Protein AF-A0A3B0TB34-F1 (afdb_monomer)

Solvent-accessible surface area (backbone atoms only — not comparable to full-atom values): 11054 Å² total; per-residue (Å²): 132,85,54,72,67,59,56,51,52,53,39,52,53,51,30,53,52,26,50,52,52,19,50,51,21,52,52,48,42,71,67,66,60,58,76,66,55,28,52,53,22,50,51,50,23,49,55,22,50,54,54,27,53,57,29,50,51,58,49,51,56,47,41,45,75,70,62,77,45,58,69,78,55,45,56,56,47,61,67,50,42,59,58,51,52,52,52,52,52,50,54,51,51,55,50,50,54,54,46,52,56,64,64,50,57,62,59,63,46,48,55,51,47,50,49,57,46,63,74,66,54,70,91,78,69,53,69,88,75,44,91,63,50,75,70,44,49,52,51,51,53,50,40,51,76,68,44,85,46,45,61,56,46,12,62,76,67,76,49,55,39,69,56,41,51,50,42,53,52,50,50,30,60,70,68,74,47,93,46,73,69,58,53,43,51,49,55,43,53,48,60,51,50,58,66,62,72,74,113

Sequence (199 aa):
MISPVLLFGLIFINAVLLALLGLSALTAVRRGETPILRDLALVVSVVCAVLFVGSLDRLGIQAARAGWVPDAVREFVFGYWDYVQAAVSMIVGIWAIRFVRKVEYPLIRAERMVEILAGHIPLSVSVSELELTARELEVLNVMVTGLITDREIAAALYIAPATVGTHVHNILKKAGLHNRNELLLIGGLESIQEKQGSQ

pLDDT: mean 74.01, std 11.44, range [41.78, 94.69]

InterPro domains:
  IPR000792 Transcription regulator LuxR, C-terminal [PF00196] (132-184)
  IPR000792 Transcription regulator LuxR, C-terminal [PR00038] (132-146)
  IPR000792 Transcription regulator LuxR, C-terminal [PR00038] (163-175)
  IPR000792 Transcription regulator LuxR, C-terminal [PS50043] (125-191)
  IPR000792 Transcription regulator LuxR, C-terminal [SM00421] (129-187)
  IPR000792 Transcription regulator LuxR, C-terminal [cd06170] (132-186)
  IPR016032 Signal transduction response regulator, C-terminal effector [SSF46894] (127-185)
  IPR036388 Winged helix-like DNA-binding domain superfamily [G3DSA:1.10.10.10] (132-187)

Foldseek 3Di:
DDDLVVVLVVLVVLLVVLVVLLVVLVVQLVVPDDPVSNLVSVVSNLVSVLVNLVSVVVNVVSCVVVVVDPPVVVCVCVVCVVVVNVVVVVVSVVVVVVSVVVVVVPPVVVVVVCVVLVVPQPPPQAVVPQPQDPVLVLLLVVVLVPDPALVSSCVVVVHDSVVSVVSLVVSCVSRVHDDPVSSSVNSNVVVVVVVVVVD

Secondary structure (DSSP, 8-state):
---HHHHHHHHHHHHHHHHHHHHHHHHHHHHT--HHHHHHHHHHHHHHHHHHHHHHHHHHHHHHHTT-S-HHHHHHHHHHHHHHHHHHHHHHHHHHHHHHHHHHHHHHHHHHHHHHHHHH--TT--GGGS---HHHHHHHHHHHTT--SHHHHHHHHTS-HHHHHHHHHHHHHHHT-S-HHHHHHHHHHHHHHHHHHT-

Mean predicted aligned error: 15.91 Å

Organism: NCBI:txid652676

Structure (mmCIF, N/CA/C/O backbone):
data_AF-A0A3B0TB34-F1
#
_entry.id   AF-A0A3B0TB34-F1
#
loop_
_atom_site.group_PDB
_atom_site.id
_atom_site.type_symbol
_atom_site.label_atom_id
_atom_site.label_alt_id
_atom_site.label_comp_id
_atom_site.label_asym_id
_atom_site.label_entity_id
_atom_site.label_seq_id
_atom_site.pdbx_PDB_ins_code
_atom_site.Cartn_x
_atom_site.Cartn_y
_atom_site.Cartn_z
_atom_site.occupancy
_atom_site.B_iso_or_equiv
_atom_site.auth_seq_id
_atom_site.auth_comp_id
_atom_site.auth_asym_id
_atom_site.auth_atom_id
_atom_site.pdbx_PDB_model_num
ATOM 1 N N . MET A 1 1 ? 30.440 -19.086 -29.149 1.00 59.09 1 MET A N 1
ATOM 2 C CA . MET A 1 1 ? 29.816 -17.783 -29.470 1.00 59.09 1 MET A CA 1
ATOM 3 C C . MET A 1 1 ? 28.327 -18.016 -29.662 1.00 59.09 1 MET A C 1
ATOM 5 O O . MET A 1 1 ? 27.981 -18.878 -30.457 1.00 59.09 1 MET A O 1
ATOM 9 N N . ILE A 1 2 ? 27.459 -17.347 -28.901 1.00 68.94 2 ILE A N 1
ATOM 10 C CA . ILE A 1 2 ? 25.999 -17.468 -29.071 1.00 68.94 2 ILE A CA 1
ATOM 11 C C . ILE A 1 2 ? 25.623 -16.779 -30.389 1.00 68.94 2 ILE A C 1
ATOM 13 O O . ILE A 1 2 ? 26.135 -15.694 -30.667 1.00 68.94 2 ILE A O 1
ATOM 17 N N . SER A 1 3 ? 24.782 -17.404 -31.218 1.00 79.31 3 SER A N 1
ATOM 18 C CA . SER A 1 3 ? 24.372 -16.795 -32.486 1.00 79.31 3 SER A CA 1
ATOM 19 C C . SER A 1 3 ? 23.514 -15.544 -32.227 1.00 79.31 3 SER A C 1
ATOM 21 O O . SER A 1 3 ? 22.701 -15.538 -31.298 1.00 79.31 3 SER A O 1
ATOM 23 N N . PRO A 1 4 ? 23.654 -14.475 -33.031 1.00 71.94 4 PRO A N 1
ATOM 24 C CA . PRO A 1 4 ? 22.895 -13.234 -32.842 1.00 71.94 4 PRO A CA 1
ATOM 25 C C . PRO A 1 4 ? 21.373 -13.451 -32.896 1.00 71.94 4 PRO A C 1
ATOM 27 O O . PRO A 1 4 ? 20.629 -12.768 -32.201 1.00 71.94 4 PRO A O 1
ATOM 30 N N . VAL A 1 5 ? 20.913 -14.465 -33.636 1.00 72.38 5 VAL A N 1
ATOM 31 C CA . VAL A 1 5 ? 19.497 -14.864 -33.714 1.00 72.38 5 VAL A CA 1
ATOM 32 C C . VAL A 1 5 ? 18.984 -15.437 -32.385 1.00 72.38 5 VAL A C 1
ATOM 34 O O . VAL A 1 5 ? 17.884 -15.101 -31.952 1.00 72.38 5 VAL A O 1
ATOM 37 N N . LEU A 1 6 ? 19.783 -16.264 -31.700 1.00 71.56 6 LEU A N 1
ATOM 38 C CA . LEU A 1 6 ? 19.420 -16.812 -30.387 1.00 71.56 6 LEU A CA 1
ATOM 39 C C . LEU A 1 6 ? 19.394 -15.726 -29.307 1.00 71.56 6 LEU A C 1
ATOM 41 O O . LEU A 1 6 ? 18.511 -15.725 -28.452 1.00 71.56 6 LEU A O 1
ATOM 45 N N . LEU A 1 7 ? 20.339 -14.785 -29.367 1.00 71.00 7 LEU A N 1
ATOM 46 C CA . LEU A 1 7 ? 20.413 -13.652 -28.444 1.00 71.00 7 LEU A CA 1
ATOM 47 C C . LEU A 1 7 ? 19.174 -12.745 -28.568 1.00 71.00 7 LEU A C 1
ATOM 49 O O . LEU A 1 7 ? 18.605 -12.336 -27.555 1.00 71.00 7 LEU A O 1
ATOM 53 N N . PHE A 1 8 ? 18.728 -12.497 -29.802 1.00 73.31 8 PHE A N 1
ATOM 54 C CA . PHE A 1 8 ? 17.524 -11.725 -30.103 1.00 73.31 8 PHE A CA 1
ATOM 55 C C . PHE A 1 8 ? 16.262 -12.404 -29.559 1.00 73.31 8 PHE A C 1
ATOM 57 O O . PHE A 1 8 ? 15.471 -11.781 -28.848 1.00 73.31 8 PHE A O 1
ATOM 64 N N . GLY A 1 9 ? 16.107 -13.705 -29.833 1.00 71.81 9 GLY A N 1
ATOM 65 C CA . GLY A 1 9 ? 14.972 -14.489 -29.345 1.00 71.81 9 GLY A CA 1
ATOM 66 C C . GLY A 1 9 ? 14.868 -14.487 -27.819 1.00 71.81 9 GLY A C 1
ATOM 67 O O . GLY A 1 9 ? 13.783 -14.303 -27.273 1.00 71.81 9 GLY A O 1
ATOM 68 N N . LEU A 1 10 ? 15.997 -14.609 -27.118 1.00 72.50 10 LEU A N 1
ATOM 69 C CA . LEU A 1 10 ? 16.026 -14.651 -25.655 1.00 72.50 10 LEU A CA 1
ATOM 70 C C . LEU A 1 10 ? 15.618 -13.312 -25.015 1.00 72.50 10 LEU A C 1
ATOM 72 O O . LEU A 1 10 ? 14.891 -13.298 -24.023 1.00 72.50 10 LEU A O 1
ATOM 76 N N . ILE A 1 11 ? 16.033 -12.185 -25.599 1.00 72.38 11 ILE A N 1
ATOM 77 C CA . ILE A 1 11 ? 15.660 -10.843 -25.118 1.00 72.38 11 ILE A CA 1
ATOM 78 C C . ILE A 1 11 ? 14.183 -10.559 -25.376 1.00 72.38 11 ILE A C 1
ATOM 80 O O . ILE A 1 11 ? 13.505 -10.021 -24.501 1.00 72.38 11 ILE A O 1
ATOM 84 N N . PHE A 1 12 ? 13.672 -10.956 -26.542 1.00 73.50 12 PHE A N 1
ATOM 85 C CA . PHE A 1 12 ? 12.255 -10.823 -26.862 1.00 73.50 12 PHE A CA 1
ATOM 86 C C . PHE A 1 12 ? 11.383 -11.625 -25.886 1.00 73.50 12 PHE A C 1
ATOM 88 O O . PHE A 1 12 ? 10.441 -11.084 -25.308 1.00 73.50 12 PHE A O 1
ATOM 95 N N . ILE A 1 13 ? 11.742 -12.887 -25.629 1.00 73.88 13 ILE A N 1
ATOM 96 C CA . ILE A 1 13 ? 11.043 -13.748 -24.663 1.00 73.88 13 ILE A CA 1
ATOM 97 C C . ILE A 1 13 ? 11.073 -13.133 -23.257 1.00 73.88 13 ILE A C 1
ATOM 99 O O . ILE A 1 13 ? 10.043 -13.095 -22.584 1.00 73.88 13 ILE A O 1
ATOM 103 N N . ASN A 1 14 ? 12.222 -12.604 -22.826 1.00 69.50 14 ASN A N 1
ATOM 104 C CA . ASN A 1 14 ? 12.358 -11.960 -21.521 1.00 69.50 14 ASN A CA 1
ATOM 105 C C . ASN A 1 14 ? 11.471 -10.706 -21.394 1.00 69.50 14 ASN A C 1
ATOM 107 O O . ASN A 1 14 ? 10.810 -10.516 -20.375 1.00 69.50 14 ASN A O 1
ATOM 111 N N . ALA A 1 15 ? 11.394 -9.881 -22.443 1.00 70.81 15 ALA A N 1
ATOM 112 C CA . ALA A 1 15 ? 10.512 -8.716 -22.475 1.00 70.81 15 ALA A CA 1
ATOM 113 C C . ALA A 1 15 ? 9.030 -9.126 -22.362 1.00 70.81 15 ALA A C 1
ATOM 115 O O . ALA A 1 15 ? 8.290 -8.573 -21.549 1.00 70.81 15 ALA A O 1
ATOM 116 N N . VAL A 1 16 ? 8.599 -10.143 -23.112 1.00 75.88 16 VAL A N 1
ATOM 117 C CA . VAL A 1 16 ? 7.219 -10.653 -23.039 1.00 75.88 16 VAL A CA 1
ATOM 118 C C . VAL A 1 16 ? 6.894 -11.194 -21.641 1.00 75.88 16 VAL A C 1
ATOM 120 O O . VAL A 1 16 ? 5.847 -10.862 -21.087 1.00 75.88 16 VAL A O 1
ATOM 123 N N . LEU A 1 17 ? 7.799 -11.968 -21.033 1.00 71.19 17 LEU A N 1
ATOM 124 C CA . LEU A 1 17 ? 7.633 -12.499 -19.674 1.00 71.19 17 LEU A CA 1
ATOM 125 C C . LEU A 1 17 ? 7.465 -11.391 -18.628 1.00 71.19 17 LEU A C 1
ATOM 127 O O . LEU A 1 17 ? 6.556 -11.460 -17.801 1.00 71.19 17 LEU A O 1
ATOM 131 N N . LEU A 1 18 ? 8.298 -10.351 -18.684 1.00 72.38 1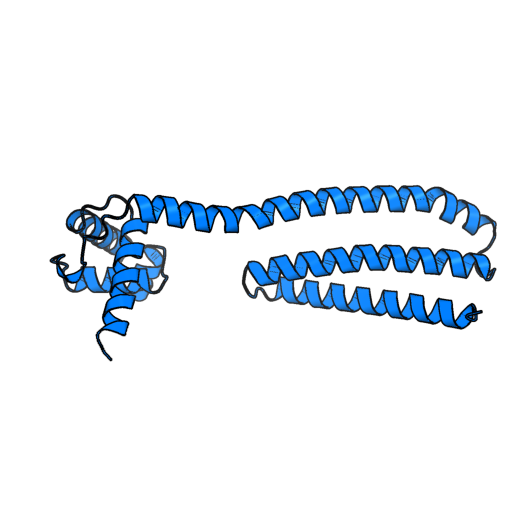8 LEU A N 1
ATOM 132 C CA . LEU A 1 18 ? 8.231 -9.220 -17.755 1.00 72.38 18 LEU A CA 1
ATOM 133 C C . LEU A 1 18 ? 6.947 -8.402 -17.930 1.00 72.38 18 LEU A C 1
ATOM 135 O O . LEU A 1 18 ? 6.349 -7.983 -16.938 1.00 72.38 18 LEU A O 1
ATOM 139 N N . ALA A 1 19 ? 6.478 -8.220 -19.167 1.00 72.44 19 ALA A N 1
ATOM 140 C CA . ALA A 1 19 ? 5.202 -7.561 -19.433 1.00 72.44 19 ALA A CA 1
ATOM 141 C C . ALA A 1 19 ? 4.025 -8.352 -18.839 1.00 72.44 19 ALA A C 1
ATOM 143 O O . ALA A 1 19 ? 3.177 -7.775 -18.156 1.00 72.44 19 ALA A O 1
ATOM 144 N N . LEU A 1 20 ? 4.000 -9.675 -19.039 1.00 74.12 20 LEU A N 1
ATOM 145 C CA . LEU A 1 20 ? 2.960 -10.553 -18.495 1.00 74.12 20 LEU A CA 1
ATOM 146 C C . LEU A 1 20 ? 2.970 -10.577 -16.962 1.00 74.12 20 LEU A C 1
ATOM 148 O O . LEU A 1 20 ? 1.911 -10.463 -16.343 1.00 74.12 20 LEU A O 1
ATOM 152 N N . LEU A 1 21 ? 4.152 -10.660 -16.346 1.00 69.62 21 LEU A N 1
ATOM 153 C CA . LEU A 1 21 ? 4.303 -10.589 -14.892 1.00 69.62 21 LEU A CA 1
ATOM 154 C C . LEU A 1 21 ? 3.817 -9.242 -14.346 1.00 69.62 21 LEU A C 1
ATOM 156 O O . LEU A 1 21 ? 3.019 -9.219 -13.410 1.00 69.62 21 LEU A O 1
ATOM 160 N N . GLY A 1 22 ? 4.195 -8.129 -14.977 1.00 69.81 22 GLY A N 1
ATOM 161 C CA . GLY A 1 22 ? 3.712 -6.797 -14.608 1.00 69.81 22 GLY A CA 1
ATOM 162 C C . GLY A 1 22 ? 2.189 -6.666 -14.713 1.00 69.81 22 GLY A C 1
ATOM 163 O O . GLY A 1 22 ? 1.542 -6.191 -13.782 1.00 69.81 22 GLY A O 1
ATOM 164 N N . LEU A 1 23 ? 1.592 -7.158 -15.802 1.00 74.19 23 LEU A N 1
ATOM 165 C CA . LEU A 1 23 ? 0.138 -7.196 -15.992 1.00 74.19 23 LEU A CA 1
ATOM 166 C C . LEU A 1 23 ? -0.562 -8.053 -14.931 1.00 74.19 23 LEU A C 1
ATOM 168 O O . LEU A 1 23 ? -1.547 -7.602 -14.346 1.00 74.19 23 LEU A O 1
ATOM 172 N N . SER A 1 24 ? -0.043 -9.246 -14.628 1.00 70.62 24 SER A N 1
ATOM 173 C CA . SER A 1 24 ? -0.605 -10.095 -13.571 1.00 70.62 24 SER A CA 1
ATOM 174 C C . SER A 1 24 ? -0.550 -9.412 -12.201 1.00 70.62 24 SER A C 1
ATOM 176 O O . SER A 1 24 ? -1.547 -9.402 -11.477 1.00 70.62 24 SER A O 1
ATOM 178 N N . ALA A 1 25 ? 0.555 -8.732 -11.890 1.00 67.88 25 ALA A N 1
ATOM 179 C CA . ALA A 1 25 ? 0.715 -7.994 -10.649 1.00 67.88 25 ALA A CA 1
ATOM 180 C C . ALA A 1 25 ? -0.266 -6.809 -10.577 1.00 67.88 25 ALA A C 1
ATOM 182 O O . ALA A 1 25 ? -0.946 -6.629 -9.570 1.00 67.88 25 ALA A O 1
ATOM 183 N N . LEU A 1 26 ? -0.462 -6.066 -11.672 1.00 68.69 26 LEU A N 1
ATOM 184 C CA . LEU A 1 26 ? -1.475 -5.005 -11.756 1.00 68.69 26 LEU A CA 1
ATOM 185 C C . LEU A 1 26 ? -2.905 -5.532 -11.587 1.00 68.69 26 LEU A C 1
ATOM 187 O O . LEU A 1 26 ? -3.737 -4.878 -10.955 1.00 68.69 26 LEU A O 1
ATOM 191 N N . THR A 1 27 ? -3.212 -6.713 -12.128 1.00 73.69 27 THR A N 1
ATOM 192 C CA . THR A 1 27 ? -4.521 -7.336 -11.896 1.00 73.69 27 THR A CA 1
ATOM 193 C C . THR A 1 27 ? -4.703 -7.759 -10.439 1.00 73.69 27 THR A C 1
ATOM 195 O O . THR A 1 27 ? -5.798 -7.583 -9.910 1.00 73.69 27 THR A O 1
ATOM 198 N N . ALA A 1 28 ? -3.646 -8.217 -9.761 1.00 66.38 28 ALA A N 1
ATOM 199 C CA . ALA A 1 28 ? -3.675 -8.519 -8.329 1.00 66.38 28 ALA A CA 1
ATOM 200 C C . ALA A 1 28 ? -3.901 -7.252 -7.482 1.00 66.38 28 ALA A C 1
ATOM 202 O O . ALA A 1 28 ? -4.739 -7.256 -6.583 1.00 66.38 28 ALA A O 1
ATOM 203 N N . VAL A 1 29 ? -3.269 -6.127 -7.845 1.00 64.44 29 VAL A N 1
ATOM 204 C CA . VAL A 1 29 ? -3.518 -4.810 -7.221 1.00 64.44 29 VAL A CA 1
ATOM 205 C C . VAL A 1 29 ? -4.991 -4.404 -7.332 1.00 64.44 29 VAL A C 1
ATOM 207 O O . VAL A 1 29 ? -5.563 -3.892 -6.370 1.00 64.44 29 VAL A O 1
ATOM 210 N N . ARG A 1 30 ? -5.621 -4.641 -8.493 1.00 70.56 30 ARG A N 1
ATOM 211 C CA . ARG A 1 30 ? -7.041 -4.321 -8.730 1.00 70.56 30 ARG A CA 1
ATOM 212 C C . ARG A 1 30 ? -8.012 -5.240 -7.989 1.00 70.56 30 ARG A C 1
ATOM 214 O O . ARG A 1 30 ? -9.131 -4.813 -7.727 1.00 70.56 30 ARG A O 1
ATOM 221 N N . ARG A 1 31 ? -7.613 -6.474 -7.665 1.00 69.81 31 ARG A N 1
ATOM 222 C CA . ARG A 1 31 ? -8.470 -7.453 -6.971 1.00 69.81 31 ARG A CA 1
ATOM 223 C C . ARG A 1 31 ? -8.625 -7.190 -5.471 1.00 69.81 31 ARG A C 1
ATOM 225 O O . ARG A 1 31 ? -9.545 -7.732 -4.876 1.00 69.81 31 ARG A O 1
ATOM 232 N N . GLY A 1 32 ? -7.814 -6.314 -4.876 1.00 54.41 32 GLY A N 1
ATOM 233 C CA . GLY A 1 32 ? -8.063 -5.814 -3.519 1.00 54.41 32 GLY A CA 1
ATOM 234 C C . GLY A 1 32 ? -7.821 -6.826 -2.394 1.00 54.41 32 GLY A C 1
ATOM 235 O O . GLY A 1 32 ? -8.407 -6.693 -1.324 1.00 54.41 32 GLY A O 1
ATOM 236 N N . GLU A 1 33 ? -6.955 -7.818 -2.594 1.00 56.19 33 GLU A N 1
ATOM 237 C CA . GLU A 1 33 ? -6.590 -8.760 -1.533 1.00 56.19 33 GLU A CA 1
ATOM 238 C C . GLU A 1 33 ? -5.564 -8.122 -0.599 1.00 56.19 33 GLU A C 1
ATOM 240 O O . GLU A 1 33 ? -4.400 -8.064 -0.950 1.00 56.19 33 GLU A O 1
ATOM 245 N N . THR A 1 34 ? -5.994 -7.650 0.577 1.00 62.62 34 THR A N 1
ATOM 246 C CA . THR A 1 34 ? -5.195 -7.072 1.686 1.00 62.62 34 THR A CA 1
ATOM 247 C C . THR A 1 34 ? -4.180 -5.955 1.320 1.00 62.62 34 THR A C 1
ATOM 249 O O . THR A 1 34 ? -3.570 -5.929 0.253 1.00 62.62 34 THR A O 1
ATOM 252 N N . PRO A 1 35 ? -3.934 -4.973 2.205 1.00 65.25 35 PRO A N 1
ATOM 253 C CA . PRO A 1 35 ? -3.005 -3.877 1.897 1.00 65.25 35 PRO A CA 1
ATOM 254 C C . PRO A 1 35 ? -1.572 -4.357 1.590 1.00 65.25 35 PRO A C 1
ATOM 256 O O . PRO A 1 35 ? -0.918 -3.784 0.724 1.00 65.25 35 PRO A O 1
ATOM 259 N N . ILE A 1 36 ? -1.122 -5.446 2.224 1.00 64.56 36 ILE A N 1
ATOM 260 C CA . ILE A 1 36 ? 0.233 -6.006 2.076 1.00 64.56 36 ILE A CA 1
ATOM 261 C C . ILE A 1 36 ? 0.449 -6.615 0.683 1.00 64.56 36 ILE A C 1
ATOM 263 O O . ILE A 1 36 ? 1.434 -6.311 0.014 1.00 64.56 36 ILE A O 1
ATOM 267 N N . LEU A 1 37 ? -0.480 -7.457 0.224 1.00 64.44 37 LEU A N 1
ATOM 268 C CA . LEU A 1 37 ? -0.413 -8.104 -1.093 1.00 64.44 37 LEU A CA 1
ATOM 269 C C . LEU A 1 37 ? -0.492 -7.077 -2.228 1.00 64.44 37 LEU A C 1
ATOM 271 O O . LEU A 1 37 ? 0.217 -7.201 -3.226 1.00 64.44 37 LEU A O 1
ATOM 275 N N . ARG A 1 38 ? -1.2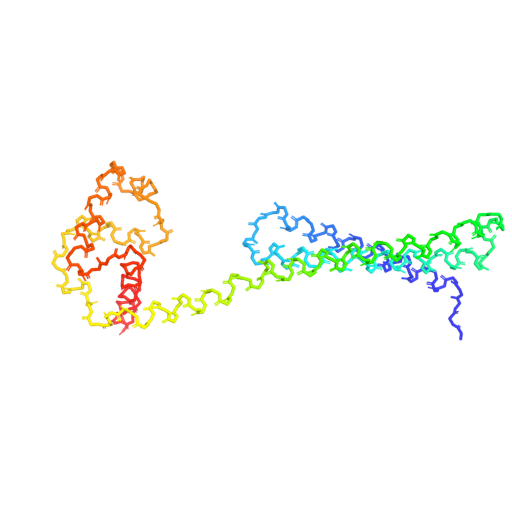93 -6.019 -2.052 1.00 65.44 38 ARG A N 1
ATOM 276 C CA . ARG A 1 38 ? -1.360 -4.899 -2.996 1.00 65.44 38 ARG A CA 1
ATOM 277 C C . ARG A 1 38 ? -0.026 -4.161 -3.113 1.00 65.44 38 ARG A C 1
ATOM 279 O O . ARG A 1 38 ? 0.399 -3.847 -4.224 1.00 65.44 38 ARG A O 1
ATOM 286 N N . ASP A 1 39 ? 0.630 -3.890 -1.990 1.00 67.62 39 ASP A N 1
ATOM 287 C CA . ASP A 1 39 ? 1.913 -3.189 -1.981 1.00 67.62 39 ASP A CA 1
ATOM 288 C C . ASP A 1 39 ? 3.023 -4.068 -2.580 1.00 67.62 39 ASP A C 1
ATOM 290 O O . ASP A 1 39 ? 3.793 -3.601 -3.421 1.00 67.62 39 ASP A O 1
ATOM 294 N N . LEU A 1 40 ? 3.041 -5.367 -2.269 1.00 71.00 40 LEU A N 1
ATOM 295 C CA . LEU A 1 40 ? 3.968 -6.326 -2.874 1.00 71.00 40 LEU A CA 1
ATOM 296 C C . LEU A 1 40 ? 3.773 -6.429 -4.398 1.00 71.00 40 LEU A C 1
ATOM 298 O O . LEU A 1 40 ? 4.740 -6.392 -5.160 1.00 71.00 40 LEU A O 1
ATOM 302 N N . ALA A 1 41 ? 2.523 -6.484 -4.859 1.00 68.88 41 ALA A N 1
ATOM 303 C CA . ALA A 1 41 ? 2.200 -6.523 -6.281 1.00 68.88 41 ALA A CA 1
ATOM 304 C C . ALA A 1 41 ? 2.588 -5.222 -7.012 1.00 68.88 41 ALA A C 1
ATOM 306 O O . ALA A 1 41 ? 3.056 -5.272 -8.151 1.00 68.88 41 ALA A O 1
ATOM 307 N N . LEU A 1 42 ? 2.480 -4.056 -6.364 1.00 68.25 42 LEU A N 1
ATOM 308 C CA . LEU A 1 42 ? 2.986 -2.797 -6.921 1.00 68.25 42 LEU A CA 1
ATOM 309 C C . LEU A 1 42 ? 4.509 -2.818 -7.092 1.00 68.25 42 LEU A C 1
ATOM 311 O O . LEU A 1 42 ? 4.996 -2.437 -8.157 1.00 68.25 42 LEU A O 1
ATOM 315 N N . VAL A 1 43 ? 5.255 -3.309 -6.096 1.00 71.88 43 VAL A N 1
ATOM 316 C CA . VAL A 1 43 ? 6.719 -3.459 -6.198 1.00 71.88 43 VAL A CA 1
ATOM 317 C C . VAL A 1 43 ? 7.083 -4.360 -7.371 1.00 71.88 43 VAL A C 1
ATOM 319 O O . VAL A 1 43 ? 7.881 -3.968 -8.223 1.00 71.88 43 VAL A O 1
ATOM 322 N N . VAL A 1 44 ? 6.460 -5.537 -7.456 1.00 73.12 44 VAL A N 1
ATOM 323 C CA . VAL A 1 44 ? 6.705 -6.499 -8.538 1.00 73.12 44 VAL A CA 1
ATOM 324 C C . VAL A 1 44 ? 6.397 -5.878 -9.901 1.00 73.12 44 VAL A C 1
ATOM 326 O O . VAL A 1 44 ? 7.207 -5.997 -10.820 1.00 73.12 44 VAL A O 1
ATOM 329 N N . SER A 1 45 ? 5.281 -5.155 -10.034 1.00 68.62 45 SER A N 1
ATOM 330 C CA . SER A 1 45 ? 4.918 -4.473 -1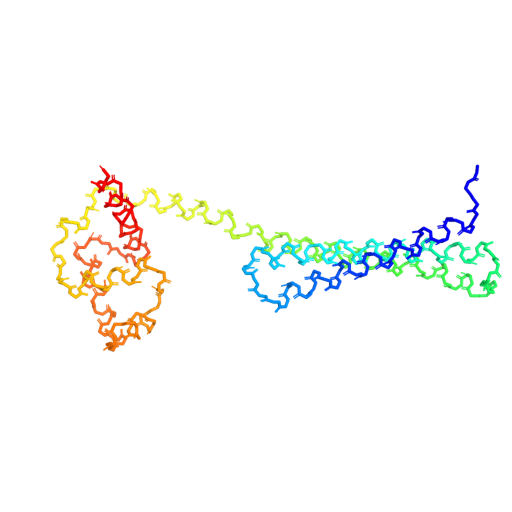1.280 1.00 68.62 45 SER A CA 1
ATOM 331 C C . SER A 1 45 ? 5.954 -3.430 -11.702 1.00 68.62 45 SER A C 1
ATOM 333 O O . SER A 1 45 ? 6.239 -3.306 -12.892 1.00 68.62 45 SER A O 1
ATOM 335 N N . VAL A 1 46 ? 6.511 -2.674 -10.756 1.00 71.44 46 VAL A N 1
ATOM 336 C CA . VAL A 1 46 ? 7.489 -1.616 -11.049 1.00 71.44 46 VAL A CA 1
ATOM 337 C C . VAL A 1 46 ? 8.845 -2.198 -11.409 1.00 71.44 46 VAL A C 1
ATOM 339 O O . VAL A 1 46 ? 9.439 -1.778 -12.400 1.00 71.44 46 VAL A O 1
ATOM 342 N N . VAL A 1 47 ? 9.303 -3.215 -10.677 1.00 76.06 47 VAL A N 1
ATOM 343 C CA . VAL A 1 47 ? 10.528 -3.950 -11.019 1.00 76.06 47 VAL A CA 1
ATOM 344 C C . VAL A 1 47 ? 10.411 -4.553 -12.421 1.00 76.06 47 VAL A C 1
ATOM 346 O O . VAL A 1 47 ? 11.317 -4.388 -13.238 1.00 76.06 47 VAL A O 1
ATOM 349 N N . CYS A 1 48 ? 9.273 -5.174 -12.744 1.00 72.94 48 CYS A N 1
ATOM 350 C CA . CYS A 1 48 ? 9.033 -5.720 -14.079 1.00 72.94 48 CYS A CA 1
ATOM 351 C C . CYS A 1 48 ? 9.052 -4.636 -15.164 1.00 72.94 48 CYS A C 1
ATOM 353 O O . CYS A 1 48 ? 9.665 -4.843 -16.209 1.00 72.94 48 CYS A O 1
ATOM 355 N N . ALA A 1 49 ? 8.444 -3.471 -14.919 1.00 70.44 49 ALA A N 1
ATOM 356 C CA . ALA A 1 49 ? 8.446 -2.359 -15.869 1.00 70.44 49 ALA A CA 1
ATOM 357 C C . ALA A 1 49 ? 9.864 -1.825 -16.144 1.00 70.44 49 ALA A C 1
ATOM 359 O O . ALA A 1 49 ? 10.220 -1.604 -17.301 1.00 70.44 49 ALA A O 1
ATOM 360 N N . VAL A 1 50 ? 10.702 -1.680 -15.112 1.00 74.94 50 VAL A N 1
ATOM 361 C CA . VAL A 1 50 ? 12.106 -1.252 -15.268 1.00 74.94 50 VAL A CA 1
ATOM 362 C C . VAL A 1 50 ? 12.901 -2.257 -16.100 1.00 74.94 50 VAL A C 1
ATOM 364 O O . VAL A 1 50 ? 13.594 -1.882 -17.046 1.00 74.94 50 VAL A O 1
ATOM 367 N N . LEU A 1 51 ? 12.780 -3.547 -15.782 1.00 75.56 51 LEU A N 1
ATOM 368 C CA . LEU A 1 51 ? 13.484 -4.605 -16.508 1.00 75.56 51 LEU A CA 1
ATOM 369 C C . LEU A 1 51 ? 12.979 -4.753 -17.953 1.00 75.56 51 LEU A C 1
ATOM 371 O O . LEU A 1 51 ? 13.757 -5.096 -18.847 1.00 75.56 51 LEU A O 1
ATOM 375 N N . PHE A 1 52 ? 11.696 -4.476 -18.197 1.00 75.19 52 PHE A N 1
ATOM 376 C CA . PHE A 1 52 ? 11.105 -4.462 -19.532 1.00 75.19 52 PHE A CA 1
ATOM 377 C C . PHE A 1 52 ? 11.705 -3.350 -20.397 1.00 75.19 52 PHE A C 1
ATOM 379 O O . PHE A 1 52 ? 12.146 -3.624 -21.512 1.00 75.19 52 PHE A O 1
ATOM 386 N N . VAL A 1 53 ? 11.814 -2.129 -19.858 1.00 75.19 53 VAL A N 1
ATOM 387 C CA . VAL A 1 53 ? 12.473 -0.999 -20.538 1.00 75.19 53 VAL A CA 1
ATOM 388 C C . VAL A 1 53 ? 13.922 -1.347 -20.888 1.00 75.19 53 VAL A C 1
ATOM 390 O O . VAL A 1 53 ? 14.330 -1.186 -22.036 1.00 75.19 53 VAL A O 1
ATOM 393 N N . GLY A 1 54 ? 14.675 -1.925 -19.945 1.00 73.06 54 GLY A N 1
ATOM 394 C CA . GLY A 1 54 ? 16.048 -2.371 -20.206 1.00 73.06 54 GLY A CA 1
ATOM 395 C C . GLY A 1 54 ? 16.155 -3.519 -21.223 1.00 73.06 54 GLY A C 1
ATOM 396 O O . GLY A 1 54 ? 17.162 -3.644 -21.917 1.00 73.06 54 GLY A O 1
ATOM 397 N N . SER A 1 55 ? 15.127 -4.362 -21.345 1.00 74.94 55 SER A N 1
ATOM 398 C CA . SER A 1 55 ? 15.091 -5.427 -22.357 1.00 74.94 55 SER A CA 1
ATOM 399 C C . SER A 1 55 ? 14.798 -4.875 -23.756 1.00 74.94 55 SER A C 1
ATOM 401 O O . SER A 1 55 ? 15.421 -5.321 -24.717 1.00 74.94 55 SER A O 1
ATOM 403 N N . LEU A 1 56 ? 13.912 -3.879 -23.876 1.00 72.50 56 LEU A N 1
ATOM 404 C CA . LEU A 1 56 ? 13.635 -3.187 -25.142 1.00 72.50 56 LEU A CA 1
ATOM 405 C C . LEU A 1 56 ? 14.861 -2.438 -25.675 1.00 72.50 56 LEU A C 1
ATOM 407 O O . LEU A 1 56 ? 15.140 -2.514 -26.870 1.00 72.50 56 LEU A O 1
ATOM 411 N N . ASP A 1 57 ? 15.620 -1.788 -24.792 1.00 73.19 57 ASP A N 1
ATOM 412 C CA . ASP A 1 57 ? 16.875 -1.113 -25.136 1.00 73.19 57 ASP A CA 1
ATOM 413 C C . ASP A 1 57 ? 17.881 -2.073 -25.802 1.00 73.19 57 ASP A C 1
ATOM 415 O O . ASP A 1 57 ? 18.332 -1.867 -26.933 1.00 73.19 57 ASP A O 1
ATOM 419 N N . ARG A 1 58 ? 18.138 -3.219 -25.159 1.00 74.19 58 ARG A N 1
ATOM 420 C CA . ARG A 1 58 ? 19.035 -4.255 -25.702 1.00 74.19 58 ARG A CA 1
ATOM 421 C C . ARG A 1 58 ? 18.554 -4.817 -27.039 1.00 74.19 58 ARG A C 1
ATOM 423 O O . ARG A 1 58 ? 19.381 -5.186 -27.877 1.00 74.19 58 ARG A O 1
ATOM 430 N N . LEU A 1 59 ? 17.239 -4.898 -27.233 1.00 74.25 59 LEU A N 1
ATOM 431 C CA . LEU A 1 59 ? 16.622 -5.356 -28.477 1.00 74.25 59 LEU A CA 1
ATOM 432 C C . LEU A 1 59 ? 16.842 -4.326 -29.599 1.00 74.25 59 LEU A C 1
ATOM 434 O O . LEU A 1 59 ? 17.251 -4.701 -30.699 1.00 74.25 59 LEU A O 1
ATOM 438 N N . GLY A 1 60 ? 16.691 -3.034 -29.297 1.00 71.88 60 GLY A N 1
ATOM 439 C CA . GLY A 1 60 ? 16.990 -1.930 -30.213 1.00 71.88 60 GLY A CA 1
ATOM 440 C C . GLY A 1 60 ? 18.454 -1.902 -30.661 1.00 71.88 60 GLY A C 1
ATOM 441 O O . GLY A 1 60 ? 18.732 -1.828 -31.859 1.00 71.88 60 GLY A O 1
ATOM 442 N N . ILE A 1 61 ? 19.400 -2.064 -29.727 1.00 72.94 61 ILE A N 1
ATOM 443 C CA . ILE A 1 61 ? 20.842 -2.142 -30.032 1.00 72.94 61 ILE A CA 1
ATOM 444 C C . ILE A 1 61 ? 21.145 -3.312 -30.979 1.00 72.94 61 ILE A C 1
ATOM 446 O O . ILE A 1 61 ? 21.951 -3.181 -31.903 1.00 72.94 61 ILE A O 1
ATOM 450 N N . GLN A 1 62 ? 20.498 -4.463 -30.785 1.00 75.75 62 GLN A N 1
ATOM 451 C CA . GLN A 1 62 ? 20.691 -5.616 -31.665 1.00 75.75 62 GLN A CA 1
ATOM 452 C C . GLN A 1 62 ? 20.069 -5.431 -33.043 1.00 75.75 62 GLN A C 1
ATOM 454 O O . GLN A 1 62 ? 20.720 -5.759 -34.032 1.00 75.75 62 GLN A O 1
ATOM 459 N N . ALA A 1 63 ? 18.865 -4.867 -33.124 1.00 74.50 63 ALA A N 1
ATOM 460 C CA . ALA A 1 63 ? 18.231 -4.546 -34.400 1.00 74.50 63 ALA A CA 1
ATOM 461 C C . ALA A 1 63 ? 19.080 -3.554 -35.216 1.00 74.50 63 ALA A C 1
ATOM 463 O O . ALA A 1 63 ? 19.243 -3.712 -36.428 1.00 74.50 63 ALA A O 1
ATOM 464 N N . ALA A 1 64 ? 19.698 -2.579 -34.545 1.00 73.19 64 ALA A N 1
ATOM 465 C CA . ALA A 1 64 ? 20.617 -1.639 -35.173 1.00 73.19 64 ALA A CA 1
ATOM 466 C C . ALA A 1 64 ? 21.909 -2.310 -35.667 1.00 73.19 64 ALA A C 1
ATOM 468 O O . ALA A 1 64 ? 22.339 -2.041 -36.787 1.00 73.19 64 ALA A O 1
ATOM 469 N N . ARG A 1 65 ? 22.498 -3.225 -34.881 1.00 72.50 65 ARG A N 1
ATOM 470 C CA . ARG A 1 65 ? 23.673 -4.020 -35.298 1.00 72.50 65 ARG A CA 1
ATOM 471 C C . ARG A 1 65 ? 23.369 -4.989 -36.441 1.00 72.50 65 ARG A C 1
ATOM 473 O O . ARG A 1 65 ? 24.261 -5.283 -37.227 1.00 72.50 65 ARG A O 1
ATOM 480 N N . ALA A 1 66 ? 22.132 -5.471 -36.539 1.00 78.94 66 ALA A N 1
ATOM 481 C CA . ALA A 1 66 ? 21.669 -6.334 -37.625 1.00 78.94 66 ALA A CA 1
ATOM 482 C C . ALA A 1 66 ? 21.398 -5.573 -38.939 1.00 78.94 66 ALA A C 1
ATOM 484 O O . ALA A 1 66 ? 21.044 -6.196 -39.938 1.00 78.94 66 ALA A O 1
ATOM 485 N N . GLY A 1 67 ? 21.542 -4.241 -38.951 1.00 76.94 67 GLY A N 1
ATOM 486 C CA . GLY A 1 67 ? 21.317 -3.410 -40.137 1.00 76.94 67 GLY A CA 1
ATOM 487 C C . GLY A 1 67 ? 19.841 -3.214 -40.496 1.00 76.94 67 GLY A C 1
ATOM 488 O O . GLY A 1 67 ? 19.538 -2.725 -41.577 1.00 76.94 67 GLY A O 1
ATOM 489 N N . TRP A 1 68 ? 18.911 -3.575 -39.605 1.00 77.94 68 TRP A N 1
ATOM 490 C CA . TRP A 1 68 ? 17.467 -3.422 -39.837 1.00 77.94 68 TRP A CA 1
ATOM 491 C C . TRP A 1 68 ? 16.980 -1.981 -39.646 1.00 77.94 68 TRP A C 1
ATOM 493 O O . TRP A 1 68 ? 15.847 -1.655 -39.993 1.00 77.94 68 TRP A O 1
ATOM 503 N N . VAL A 1 69 ? 17.830 -1.117 -39.088 1.00 76.81 69 VAL A N 1
ATOM 504 C CA . VAL A 1 69 ? 17.522 0.286 -38.809 1.00 76.81 69 VAL A CA 1
ATOM 505 C C . VAL A 1 69 ? 18.374 1.179 -39.719 1.00 76.81 69 VAL A C 1
ATOM 507 O O . VAL A 1 69 ? 19.608 1.096 -39.634 1.00 76.81 69 VAL A O 1
ATOM 510 N N . PRO A 1 70 ? 17.749 2.038 -40.552 1.00 82.31 70 PRO A N 1
ATOM 511 C CA . PRO A 1 70 ? 18.452 3.026 -41.371 1.00 82.31 70 PRO A CA 1
ATOM 512 C C . PRO A 1 70 ? 19.364 3.923 -40.526 1.00 82.31 70 PRO A C 1
ATOM 514 O O . PRO A 1 70 ? 18.993 4.309 -39.417 1.00 82.31 70 PRO A O 1
ATOM 517 N N . ASP A 1 71 ? 20.534 4.299 -41.050 1.00 77.25 71 ASP A N 1
ATOM 518 C CA . ASP A 1 71 ? 21.554 5.046 -40.291 1.00 77.25 71 ASP A CA 1
ATOM 519 C C . ASP A 1 71 ? 21.033 6.386 -39.735 1.00 77.25 71 ASP A C 1
ATOM 521 O O . ASP A 1 71 ? 21.327 6.736 -38.595 1.00 77.25 71 ASP A O 1
ATOM 525 N N . ALA A 1 72 ? 20.155 7.071 -40.478 1.00 77.38 72 ALA A N 1
ATOM 526 C CA . ALA A 1 72 ? 19.501 8.306 -40.032 1.00 77.38 72 ALA A CA 1
ATOM 527 C C . ALA A 1 72 ? 18.618 8.113 -38.783 1.00 77.38 72 ALA A C 1
ATOM 529 O O . ALA A 1 72 ? 18.518 8.995 -37.934 1.00 77.38 72 ALA A O 1
ATOM 530 N N . VAL A 1 73 ? 17.983 6.943 -38.652 1.00 72.94 73 VAL A N 1
ATOM 531 C CA . VAL A 1 73 ? 17.166 6.590 -37.482 1.00 72.94 73 VAL A CA 1
ATOM 532 C C . VAL A 1 73 ? 18.062 6.136 -36.332 1.00 72.94 73 VAL A C 1
ATOM 534 O O . VAL A 1 73 ? 17.736 6.375 -35.176 1.00 72.94 73 VAL A O 1
ATOM 537 N N . ARG A 1 74 ? 19.214 5.527 -36.631 1.00 68.94 74 ARG A N 1
ATOM 538 C CA . ARG A 1 74 ? 20.184 5.069 -35.632 1.00 68.94 74 ARG A CA 1
ATOM 539 C C . ARG A 1 74 ? 20.721 6.236 -34.800 1.00 68.94 74 ARG A C 1
ATOM 541 O O . ARG A 1 74 ? 20.592 6.203 -33.583 1.00 68.94 74 ARG A O 1
ATOM 548 N N . GLU A 1 75 ? 21.267 7.274 -35.427 1.00 70.38 75 GLU A N 1
ATOM 549 C CA . GLU A 1 75 ? 21.816 8.427 -34.689 1.00 70.38 75 GLU A CA 1
ATOM 550 C C . GLU A 1 75 ? 20.746 9.189 -33.903 1.00 70.38 75 GLU A C 1
ATOM 552 O O . GLU A 1 75 ? 20.976 9.563 -32.754 1.00 70.38 75 GLU A O 1
ATOM 557 N N . PHE A 1 76 ? 19.556 9.363 -34.484 1.00 70.38 76 PHE A N 1
ATOM 558 C CA . PHE A 1 76 ? 18.447 10.029 -33.805 1.00 70.38 76 PHE A CA 1
ATOM 559 C C . PHE A 1 76 ? 17.941 9.227 -32.600 1.00 70.38 76 PHE A C 1
ATOM 561 O O . PHE A 1 76 ? 17.766 9.776 -31.515 1.00 70.38 76 PHE A O 1
ATOM 568 N N . VAL A 1 77 ? 17.726 7.920 -32.768 1.00 67.56 77 VAL A N 1
ATOM 569 C CA . VAL A 1 77 ? 17.236 7.063 -31.687 1.00 67.56 77 VAL A CA 1
ATOM 570 C C . VAL A 1 77 ? 18.302 6.945 -30.606 1.00 67.56 77 VAL A C 1
ATOM 572 O O . VAL A 1 77 ? 18.032 7.354 -29.488 1.00 67.56 77 VAL A O 1
ATOM 575 N N . PHE A 1 78 ? 19.523 6.496 -30.907 1.00 69.75 78 PHE A N 1
ATOM 576 C CA . PHE A 1 78 ? 20.541 6.297 -29.867 1.00 69.75 78 PHE A CA 1
ATOM 577 C C . PHE A 1 78 ? 20.996 7.603 -29.199 1.00 69.75 78 PHE 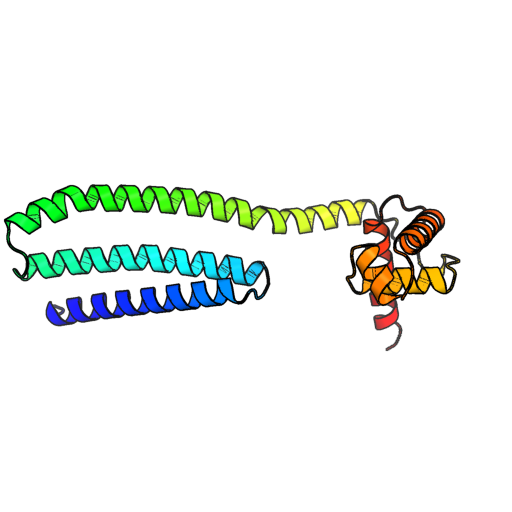A C 1
ATOM 579 O O . PHE A 1 78 ? 21.264 7.595 -28.004 1.00 69.75 78 PHE A O 1
ATOM 586 N N . GLY A 1 79 ? 21.013 8.733 -29.916 1.00 71.19 79 GLY A N 1
ATOM 587 C CA . GLY A 1 79 ? 21.434 10.019 -29.352 1.00 71.19 79 GLY A CA 1
ATOM 588 C C . GLY A 1 79 ? 20.474 10.585 -28.301 1.00 71.19 79 GLY A C 1
ATOM 589 O O . GLY A 1 79 ? 20.919 11.119 -27.289 1.00 71.19 79 GLY A O 1
ATOM 590 N N . TYR A 1 80 ? 19.159 10.461 -28.510 1.00 75.31 80 TYR A N 1
ATOM 591 C CA . TYR A 1 80 ? 18.156 10.962 -27.559 1.00 75.31 80 TYR A CA 1
ATOM 592 C C . TYR A 1 80 ? 17.701 9.905 -26.546 1.00 75.31 80 TYR A C 1
ATOM 594 O O . TYR A 1 80 ? 17.249 10.251 -25.451 1.00 75.31 80 TYR A O 1
ATOM 602 N N . TRP A 1 81 ? 17.820 8.622 -26.886 1.00 72.81 81 TRP A N 1
ATOM 603 C CA . TRP A 1 81 ? 17.333 7.513 -26.070 1.00 72.81 81 TRP A CA 1
ATOM 604 C C . TRP A 1 81 ? 18.042 7.392 -24.722 1.00 72.81 81 TRP A C 1
ATOM 606 O O . TRP A 1 81 ? 17.370 7.176 -23.713 1.00 72.81 81 TRP A O 1
ATOM 616 N N . ASP A 1 82 ? 19.350 7.649 -24.665 1.00 71.50 82 ASP A N 1
ATOM 617 C CA . ASP A 1 82 ? 20.105 7.626 -23.406 1.00 71.50 82 ASP A CA 1
ATOM 618 C C . ASP A 1 82 ? 19.569 8.659 -22.398 1.00 71.50 82 ASP A C 1
ATOM 620 O O . ASP A 1 82 ? 19.407 8.368 -21.207 1.00 71.50 82 ASP A O 1
ATOM 624 N N . TYR A 1 83 ? 19.198 9.852 -22.875 1.00 79.56 83 TYR A N 1
ATOM 625 C CA . TYR A 1 83 ? 18.587 10.892 -22.042 1.00 79.56 83 TYR A CA 1
ATOM 626 C C . TYR A 1 83 ? 17.175 10.512 -21.585 1.00 79.56 83 TYR A C 1
ATOM 628 O O . TYR A 1 83 ? 16.810 10.754 -20.432 1.00 79.56 83 TYR A O 1
ATOM 636 N N . VAL A 1 84 ? 16.385 9.886 -22.463 1.00 75.50 84 VAL A N 1
ATOM 637 C CA . VAL A 1 84 ? 15.042 9.391 -22.126 1.00 75.50 84 VAL A CA 1
ATOM 638 C C . VAL A 1 84 ? 15.129 8.297 -21.062 1.00 75.50 84 VAL A C 1
ATOM 640 O O . VAL A 1 84 ? 14.411 8.355 -20.063 1.00 75.50 84 VAL A O 1
ATOM 643 N N . GLN A 1 85 ? 16.045 7.340 -21.211 1.00 73.62 85 GLN A N 1
ATOM 644 C CA . GLN A 1 85 ? 16.264 6.278 -20.233 1.00 73.62 85 GLN A CA 1
ATOM 645 C C . GLN A 1 85 ? 16.731 6.834 -18.881 1.00 73.62 85 GLN A C 1
ATOM 647 O O . GLN A 1 85 ? 16.246 6.389 -17.834 1.00 73.62 85 GLN A O 1
ATOM 652 N N . ALA A 1 86 ? 17.633 7.820 -18.880 1.00 74.50 86 ALA A N 1
ATOM 653 C CA . ALA A 1 86 ? 18.080 8.484 -17.658 1.00 74.50 86 ALA A CA 1
ATOM 654 C C . ALA A 1 86 ? 16.922 9.199 -16.939 1.00 74.50 86 ALA A C 1
ATOM 656 O O . ALA A 1 86 ? 16.754 9.042 -15.727 1.00 74.50 86 ALA A O 1
ATOM 657 N N . ALA A 1 87 ? 16.070 9.914 -17.682 1.00 78.38 87 ALA A N 1
ATOM 658 C CA . ALA A 1 87 ? 14.891 10.577 -17.131 1.00 78.38 87 ALA A CA 1
ATOM 659 C C . ALA A 1 87 ? 13.877 9.573 -16.553 1.00 78.38 87 ALA A C 1
ATOM 661 O O . ALA A 1 87 ? 13.403 9.753 -15.430 1.00 78.38 87 ALA A O 1
ATOM 662 N N . VAL A 1 88 ? 13.589 8.481 -17.271 1.00 74.69 88 VAL A N 1
ATOM 663 C CA . VAL A 1 88 ? 12.695 7.408 -16.801 1.00 74.69 88 VAL A CA 1
ATOM 664 C C . VAL A 1 88 ? 13.246 6.755 -15.531 1.00 74.69 88 VAL A C 1
ATOM 666 O O . VAL A 1 88 ? 12.510 6.593 -14.558 1.00 74.69 88 VAL A O 1
ATOM 669 N N . SER A 1 89 ? 14.545 6.448 -15.494 1.00 73.06 89 SER A N 1
ATOM 670 C CA . SER A 1 89 ? 15.203 5.847 -14.326 1.00 73.06 89 SER A CA 1
ATOM 671 C C . SER A 1 89 ? 15.145 6.767 -13.104 1.00 73.06 89 SER A C 1
ATOM 673 O O . SER A 1 89 ? 14.878 6.308 -11.993 1.00 73.06 89 SER A O 1
ATOM 675 N N . MET A 1 90 ? 15.321 8.076 -13.306 1.00 75.25 90 MET A N 1
ATOM 676 C CA . MET A 1 90 ? 15.203 9.077 -12.246 1.00 75.25 90 MET A CA 1
ATOM 677 C C . MET A 1 90 ? 13.774 9.159 -11.692 1.00 75.25 90 MET A C 1
ATOM 679 O O . MET A 1 90 ? 13.585 9.142 -10.475 1.00 75.25 90 MET A O 1
ATOM 683 N N . ILE A 1 91 ? 12.761 9.191 -12.563 1.00 76.06 91 ILE A N 1
ATOM 684 C CA . ILE A 1 91 ? 11.348 9.228 -12.157 1.00 76.06 91 ILE A CA 1
ATOM 685 C C . ILE A 1 91 ? 10.981 7.967 -11.365 1.00 76.06 91 ILE A C 1
ATOM 687 O O . ILE A 1 91 ? 10.375 8.068 -10.294 1.00 76.06 91 ILE A O 1
ATOM 691 N N . VAL A 1 92 ? 11.385 6.788 -11.848 1.00 73.19 92 VAL A N 1
ATOM 692 C CA . VAL A 1 92 ? 11.123 5.518 -11.158 1.00 73.19 92 VAL A CA 1
ATOM 693 C C . VAL A 1 92 ? 11.859 5.451 -9.821 1.00 73.19 92 VAL A C 1
ATOM 695 O O . VAL A 1 92 ? 11.262 5.033 -8.833 1.00 73.19 92 VAL A O 1
AT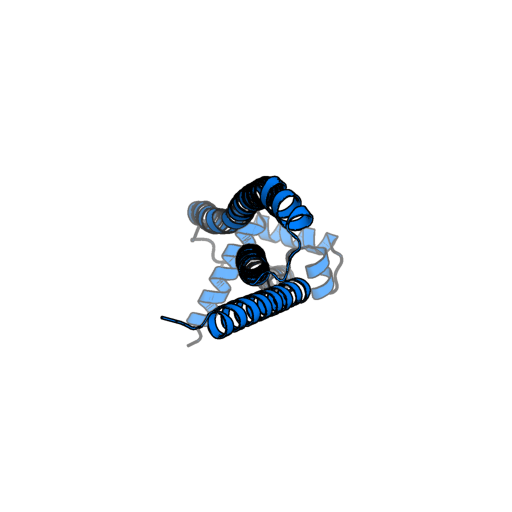OM 698 N N . GLY A 1 93 ? 13.107 5.922 -9.746 1.00 66.31 93 GLY A N 1
ATOM 699 C CA . GLY A 1 93 ? 13.863 5.996 -8.495 1.00 66.31 93 GLY A CA 1
ATOM 700 C C . GLY A 1 93 ? 13.176 6.876 -7.447 1.00 66.31 93 GLY A C 1
ATOM 701 O O . GLY A 1 93 ? 12.984 6.451 -6.307 1.00 66.31 93 GLY A O 1
ATOM 702 N N . ILE A 1 94 ? 12.718 8.072 -7.835 1.00 74.94 94 ILE A N 1
ATOM 703 C CA . ILE A 1 94 ? 11.964 8.974 -6.946 1.00 74.94 94 ILE A CA 1
ATOM 704 C C . ILE A 1 94 ? 10.666 8.309 -6.472 1.00 74.94 94 ILE A C 1
ATOM 706 O O . ILE A 1 94 ? 10.317 8.393 -5.290 1.00 74.94 94 ILE A O 1
ATOM 710 N N . TRP A 1 95 ? 9.949 7.643 -7.378 1.00 75.75 95 TRP A N 1
ATOM 711 C CA . TRP A 1 95 ? 8.705 6.951 -7.056 1.00 75.75 95 TRP A CA 1
ATOM 712 C C . TRP A 1 95 ? 8.936 5.765 -6.108 1.00 75.75 95 TRP A C 1
ATOM 714 O O . TRP A 1 95 ? 8.225 5.649 -5.112 1.00 75.75 95 TRP A O 1
ATOM 724 N N . ALA A 1 96 ? 9.976 4.958 -6.339 1.00 66.88 96 ALA A N 1
ATOM 725 C CA . ALA A 1 96 ? 10.375 3.847 -5.476 1.00 66.88 96 ALA A CA 1
ATOM 726 C C . ALA A 1 96 ? 10.744 4.322 -4.062 1.00 66.88 96 ALA A C 1
ATOM 728 O O . ALA A 1 96 ? 10.261 3.757 -3.086 1.00 66.88 96 ALA A O 1
ATOM 729 N N . ILE A 1 97 ? 11.509 5.413 -3.930 1.00 70.69 97 ILE A N 1
ATOM 730 C CA . ILE A 1 97 ? 11.851 5.998 -2.620 1.00 70.69 97 ILE A CA 1
ATOM 731 C C . ILE A 1 97 ? 10.588 6.455 -1.881 1.00 70.69 97 ILE A C 1
ATOM 733 O O . ILE A 1 97 ? 10.428 6.200 -0.687 1.00 70.69 97 ILE A O 1
ATOM 737 N N . ARG A 1 98 ? 9.664 7.132 -2.576 1.00 72.75 98 ARG A N 1
ATOM 738 C CA . ARG A 1 98 ? 8.391 7.549 -1.968 1.00 72.75 98 ARG A CA 1
ATOM 739 C C . ARG A 1 98 ? 7.525 6.358 -1.574 1.00 72.75 98 ARG A C 1
ATOM 741 O O . ARG A 1 98 ? 6.863 6.421 -0.541 1.00 72.75 98 ARG A O 1
ATOM 748 N N . PHE A 1 99 ? 7.537 5.301 -2.379 1.00 67.62 99 PHE A N 1
ATOM 749 C CA . PHE A 1 99 ? 6.804 4.071 -2.127 1.00 67.62 99 PHE A CA 1
ATOM 750 C C . PHE A 1 99 ? 7.343 3.339 -0.895 1.00 67.62 99 PHE A C 1
AT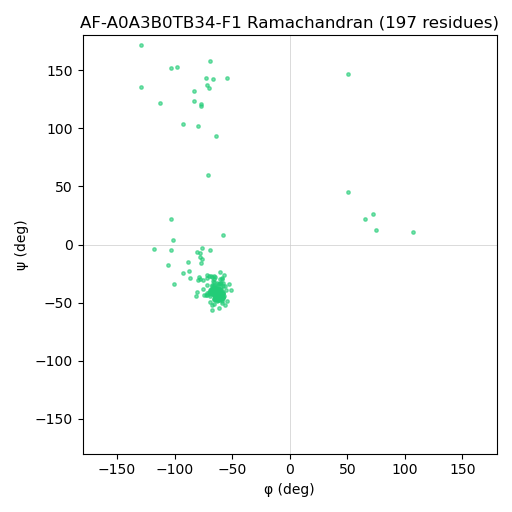OM 752 O O . PHE A 1 99 ? 6.571 3.079 0.020 1.00 67.62 99 PHE A O 1
ATOM 759 N N . VAL A 1 100 ? 8.659 3.110 -0.814 1.00 64.19 100 VAL A N 1
ATOM 760 C CA . VAL A 1 100 ? 9.314 2.476 0.345 1.00 64.19 100 VAL A CA 1
ATOM 761 C C . VAL A 1 100 ? 8.977 3.228 1.625 1.00 64.19 100 VAL A C 1
ATOM 763 O O . VAL A 1 100 ? 8.471 2.627 2.565 1.00 64.19 100 VAL A O 1
ATOM 766 N N . ARG A 1 101 ? 9.118 4.561 1.629 1.00 66.06 101 ARG A N 1
ATOM 767 C CA . ARG A 1 101 ? 8.746 5.366 2.800 1.00 66.06 101 ARG A CA 1
ATOM 768 C C . ARG A 1 101 ? 7.273 5.171 3.152 1.00 66.06 101 ARG A C 1
ATOM 770 O O . ARG A 1 101 ? 6.961 4.921 4.305 1.00 66.06 101 ARG A O 1
ATOM 777 N N . LYS A 1 102 ? 6.361 5.222 2.175 1.00 62.75 102 LYS A N 1
ATOM 778 C CA . LYS A 1 102 ? 4.915 5.030 2.395 1.00 62.75 102 LYS A CA 1
ATOM 779 C C . LYS A 1 102 ? 4.567 3.643 2.966 1.00 62.75 102 LYS A C 1
ATOM 781 O O . LYS A 1 102 ? 3.633 3.562 3.760 1.00 62.75 102 LYS A O 1
ATOM 786 N N . VAL A 1 103 ? 5.306 2.601 2.581 1.00 57.16 103 VAL A N 1
ATOM 787 C CA . VAL A 1 103 ? 5.101 1.201 2.998 1.00 57.16 103 VAL A CA 1
ATOM 788 C C . VAL A 1 103 ? 5.831 0.844 4.300 1.00 57.16 103 VAL A C 1
ATOM 790 O O . VAL A 1 103 ? 5.388 -0.063 4.991 1.00 57.16 103 VAL A O 1
ATOM 793 N N . GLU A 1 104 ? 6.888 1.559 4.696 1.00 53.03 104 GLU A N 1
ATOM 794 C CA . GLU A 1 104 ? 7.571 1.362 5.992 1.00 53.03 104 GLU A CA 1
ATOM 795 C C . GLU A 1 104 ? 6.777 1.929 7.185 1.00 53.03 104 GLU A C 1
ATOM 797 O O . GLU A 1 104 ? 6.826 1.387 8.292 1.00 53.03 104 GLU A O 1
ATOM 802 N N . TYR A 1 105 ? 5.995 2.996 6.983 1.00 53.72 105 TYR A N 1
ATOM 803 C CA . TYR A 1 105 ? 5.245 3.655 8.064 1.00 53.72 105 TYR A CA 1
ATOM 804 C C . TYR A 1 105 ? 4.194 2.807 8.825 1.00 53.72 105 TYR A C 1
ATOM 806 O O . TYR A 1 105 ? 3.988 3.103 10.005 1.00 53.72 105 TYR A O 1
ATOM 814 N N . PRO A 1 106 ? 3.512 1.789 8.258 1.00 54.88 106 PRO A N 1
ATOM 815 C CA . PRO A 1 106 ? 2.551 0.971 8.994 1.00 54.88 106 PRO A CA 1
ATOM 816 C C . PRO A 1 106 ? 3.186 -0.115 9.884 1.00 54.88 106 PRO A C 1
ATOM 818 O O . PRO A 1 106 ? 2.589 -0.445 10.904 1.00 54.88 106 PRO A O 1
ATOM 821 N N . LEU A 1 107 ? 4.377 -0.645 9.568 1.00 49.84 107 LEU A N 1
ATOM 822 C CA . LEU A 1 107 ? 4.981 -1.754 10.334 1.00 49.84 107 LEU A CA 1
ATOM 823 C C . LEU A 1 107 ? 5.696 -1.269 11.605 1.00 49.84 107 LEU A C 1
ATOM 825 O O . LEU A 1 107 ? 5.436 -1.780 12.690 1.00 49.84 107 LEU A O 1
ATOM 829 N N . ILE A 1 108 ? 6.483 -0.191 11.510 1.00 53.28 108 ILE A N 1
ATOM 830 C CA . ILE A 1 108 ? 7.173 0.402 12.676 1.00 53.28 108 ILE A CA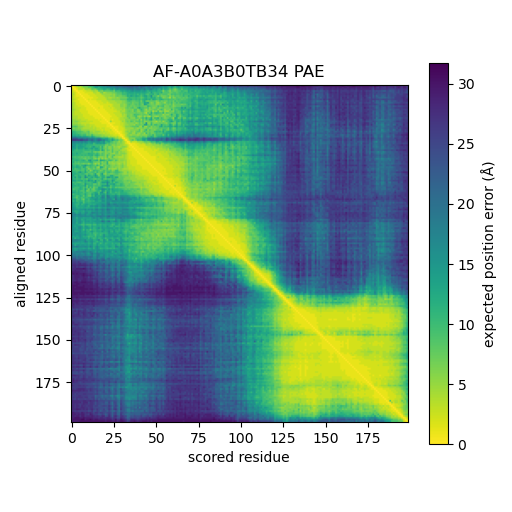 1
ATOM 831 C C . ILE A 1 108 ? 6.170 1.041 13.656 1.00 53.28 108 ILE A C 1
ATOM 833 O O . ILE A 1 108 ? 6.412 1.131 14.860 1.00 53.28 108 ILE A O 1
ATOM 837 N N . ARG A 1 109 ? 5.007 1.483 13.159 1.00 50.44 109 ARG A N 1
ATOM 838 C CA . ARG A 1 109 ? 3.936 2.036 13.996 1.00 50.44 109 ARG A CA 1
ATOM 839 C C . ARG A 1 109 ? 3.130 0.953 14.707 1.00 50.44 109 ARG A C 1
ATOM 841 O O . ARG A 1 109 ? 2.656 1.234 15.799 1.00 50.44 109 ARG A O 1
ATOM 848 N N . ALA A 1 110 ? 2.992 -0.245 14.137 1.00 55.19 110 ALA A N 1
ATOM 849 C CA . ALA A 1 110 ? 2.332 -1.359 14.812 1.00 55.19 110 ALA A CA 1
ATOM 850 C C . ALA A 1 110 ? 3.138 -1.808 16.037 1.00 55.19 110 ALA A C 1
ATOM 852 O O . ALA A 1 110 ? 2.574 -1.877 17.122 1.00 55.19 110 ALA A O 1
ATOM 853 N N . GLU A 1 111 ? 4.457 -1.987 15.906 1.00 54.19 111 GLU A N 1
ATOM 854 C CA . GLU A 1 111 ? 5.320 -2.336 17.045 1.00 54.19 111 GLU A CA 1
ATOM 855 C C . GLU A 1 111 ? 5.330 -1.241 18.112 1.00 54.19 111 GLU A C 1
ATOM 857 O O . GLU A 1 111 ? 5.122 -1.525 19.287 1.00 54.19 111 GLU A O 1
ATOM 862 N N . ARG A 1 112 ? 5.461 0.032 17.714 1.00 52.03 112 ARG A N 1
ATOM 863 C CA . ARG A 1 112 ? 5.466 1.145 18.674 1.00 52.03 112 ARG A CA 1
ATOM 864 C C . ARG A 1 112 ? 4.083 1.413 19.284 1.00 52.03 112 ARG A C 1
ATOM 866 O O . ARG A 1 112 ? 4.005 1.870 20.416 1.00 52.03 112 ARG A O 1
ATOM 873 N N . MET A 1 113 ? 2.984 1.130 18.574 1.00 50.25 113 MET A N 1
ATOM 874 C CA . MET A 1 113 ? 1.637 1.137 19.162 1.00 50.25 113 MET A CA 1
ATOM 875 C C . MET A 1 113 ? 1.470 -0.019 20.139 1.00 50.25 113 MET A C 1
ATOM 877 O O . MET A 1 113 ? 0.928 0.217 21.207 1.00 50.25 113 MET A O 1
ATOM 881 N N . VAL A 1 114 ? 1.960 -1.220 19.828 1.00 57.94 114 VAL A N 1
ATOM 882 C CA . VAL A 1 114 ? 1.947 -2.353 20.763 1.00 57.94 114 VAL A CA 1
ATOM 883 C C . VAL A 1 114 ? 2.806 -2.057 21.985 1.00 57.94 114 VAL A C 1
ATOM 885 O O . VAL A 1 114 ? 2.369 -2.370 23.075 1.00 57.94 114 VAL A O 1
ATOM 888 N N . GLU A 1 115 ? 3.956 -1.399 21.852 1.00 57.31 115 GLU A N 1
ATOM 889 C CA . GLU A 1 115 ? 4.821 -1.038 22.983 1.00 57.31 115 GLU A CA 1
ATOM 890 C C . GLU A 1 115 ? 4.227 0.093 23.842 1.00 57.31 115 GLU A C 1
ATOM 892 O O . GLU A 1 115 ? 4.207 -0.003 25.066 1.00 57.31 115 GLU A O 1
ATOM 897 N N . ILE A 1 116 ? 3.673 1.143 23.221 1.00 56.38 116 ILE A N 1
ATOM 898 C CA . ILE A 1 116 ? 2.996 2.236 23.943 1.00 56.38 116 ILE A CA 1
ATOM 899 C C . ILE A 1 116 ? 1.723 1.728 24.629 1.00 56.38 116 ILE A C 1
ATOM 901 O O . ILE A 1 116 ? 1.449 2.133 25.759 1.00 56.38 116 ILE A O 1
ATOM 905 N N . LEU A 1 117 ? 0.970 0.836 23.974 1.00 56.22 117 LEU A N 1
ATOM 906 C CA . LEU A 1 117 ? -0.180 0.166 24.574 1.00 56.22 117 LEU A CA 1
ATOM 907 C C . LEU A 1 117 ? 0.292 -0.779 25.691 1.00 56.22 117 LEU A C 1
ATOM 909 O O . LEU A 1 117 ? -0.149 -0.624 26.818 1.00 56.22 117 LEU A O 1
ATOM 913 N N . ALA A 1 118 ? 1.250 -1.676 25.446 1.00 57.25 118 ALA A N 1
ATOM 914 C CA . ALA A 1 118 ? 1.787 -2.619 26.436 1.00 57.25 118 ALA A CA 1
ATOM 915 C C . ALA A 1 118 ? 2.373 -1.934 27.679 1.00 57.25 118 ALA A C 1
ATOM 917 O O . ALA A 1 118 ? 2.254 -2.469 28.776 1.00 57.25 118 ALA A O 1
ATOM 918 N N . GLY A 1 119 ? 2.963 -0.746 27.527 1.00 53.22 119 GLY A N 1
ATOM 919 C CA . GLY A 1 119 ? 3.497 0.042 28.638 1.00 53.22 119 GLY A CA 1
ATOM 920 C C . GLY A 1 119 ? 2.447 0.793 29.468 1.00 53.22 119 GLY A C 1
ATOM 921 O O . GLY A 1 119 ? 2.772 1.232 30.567 1.00 53.22 119 GLY A O 1
ATOM 922 N N . HIS A 1 120 ? 1.213 0.951 28.970 1.00 54.62 120 HIS A N 1
ATOM 923 C CA . HIS A 1 120 ? 0.129 1.683 29.647 1.00 54.62 120 HIS A CA 1
ATOM 924 C C . HIS A 1 120 ? -1.093 0.827 29.992 1.00 54.62 120 HIS A C 1
ATOM 926 O O . HIS A 1 120 ? -2.008 1.339 30.633 1.00 54.62 120 HIS A O 1
ATOM 932 N N . ILE A 1 121 ? -1.146 -0.450 29.603 1.00 53.88 121 ILE A N 1
ATOM 933 C CA . ILE A 1 121 ? -2.243 -1.319 30.038 1.00 53.88 121 ILE A CA 1
ATOM 934 C C . ILE A 1 121 ? -1.968 -1.719 31.486 1.00 53.88 121 ILE A C 1
ATOM 936 O O . ILE A 1 121 ? -0.969 -2.399 31.747 1.00 53.88 121 ILE A O 1
ATOM 940 N N . PRO A 1 122 ? -2.850 -1.386 32.438 1.00 54.12 122 PRO A N 1
ATOM 941 C CA . PRO A 1 122 ? -2.888 -2.115 33.688 1.00 54.12 122 PRO A CA 1
ATOM 942 C C . PRO A 1 122 ? -3.293 -3.555 33.3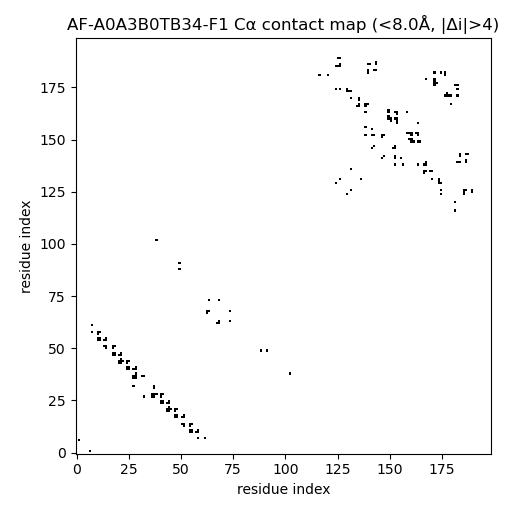49 1.00 54.12 122 PRO A C 1
ATOM 944 O O . PRO A 1 122 ? -4.473 -3.878 33.258 1.00 54.12 122 PRO A O 1
ATOM 947 N N . LEU A 1 123 ? -2.305 -4.436 33.155 1.00 55.56 123 LEU A N 1
ATOM 948 C CA . LEU A 1 123 ? -2.444 -5.896 32.984 1.00 55.56 123 LEU A CA 1
ATOM 949 C C . LEU A 1 123 ? -3.152 -6.587 34.174 1.00 55.56 123 LEU A C 1
ATOM 951 O O . LEU A 1 123 ? -3.191 -7.809 34.251 1.00 55.56 123 LEU A O 1
ATOM 955 N N . SER A 1 124 ? -3.686 -5.805 35.112 1.00 57.34 124 SER A N 1
ATOM 956 C CA . SER A 1 124 ? -4.414 -6.215 36.303 1.00 57.34 124 SER A CA 1
ATOM 957 C C . SER A 1 124 ? -5.933 -6.051 36.195 1.00 57.34 124 SER A C 1
ATOM 959 O O . SER A 1 124 ? -6.612 -6.398 37.150 1.00 57.34 124 SER A O 1
ATOM 961 N N . VAL A 1 125 ? -6.483 -5.486 35.111 1.00 64.69 125 VAL A N 1
ATOM 962 C CA . VAL A 1 125 ? -7.945 -5.356 34.956 1.00 64.69 125 VAL A CA 1
ATOM 963 C C . VAL A 1 125 ? -8.480 -6.569 34.201 1.00 64.69 125 VAL A C 1
ATOM 965 O O . VAL A 1 125 ? -8.328 -6.662 32.984 1.00 64.69 125 VAL A O 1
ATOM 968 N N . SER A 1 126 ? -9.104 -7.494 34.929 1.00 68.69 126 SER A N 1
ATOM 969 C CA . SER A 1 126 ? -9.875 -8.594 34.344 1.00 68.69 126 SER A CA 1
ATOM 970 C C . SER A 1 126 ? -11.280 -8.102 33.998 1.00 68.69 126 SER A C 1
ATOM 972 O O . SER A 1 126 ? -11.926 -7.482 34.845 1.00 68.69 126 SER A O 1
ATOM 974 N N . VAL A 1 127 ? -11.802 -8.369 32.794 1.00 71.00 127 VAL A N 1
ATOM 975 C CA . VAL A 1 127 ? -13.198 -7.997 32.486 1.00 71.00 127 VAL A CA 1
ATOM 976 C C . VAL A 1 127 ? -14.161 -8.829 33.327 1.00 71.00 127 VAL A C 1
ATOM 978 O O . VAL A 1 127 ? -15.212 -8.325 33.706 1.00 71.00 127 VAL A O 1
ATOM 981 N N . SER A 1 128 ? -13.774 -10.045 33.719 1.00 70.06 128 SER A N 1
ATOM 982 C CA . SER A 1 128 ? -14.514 -10.858 34.687 1.00 70.06 128 SER A CA 1
ATOM 983 C C . SER A 1 128 ? -14.727 -10.166 36.042 1.00 70.06 128 SER A C 1
ATOM 985 O O . SER A 1 128 ? -15.661 -10.512 36.760 1.00 70.06 128 SER A O 1
ATOM 987 N N . GLU A 1 129 ? -13.853 -9.228 36.424 1.00 76.25 129 GLU A N 1
ATOM 988 C CA . GLU A 1 129 ? -13.990 -8.419 37.646 1.00 76.25 129 GLU A CA 1
ATOM 989 C C . GLU A 1 129 ? -14.800 -7.139 37.406 1.00 76.25 129 GLU A C 1
ATOM 991 O O . GLU A 1 129 ? -15.265 -6.502 38.353 1.00 76.25 129 GLU A O 1
ATOM 996 N N . LEU A 1 130 ? -15.002 -6.756 36.143 1.00 80.25 130 LEU A N 1
ATOM 997 C CA . LEU A 1 130 ? -15.866 -5.645 35.788 1.00 80.25 130 LEU A CA 1
ATOM 998 C C . LEU A 1 130 ? -17.319 -6.107 35.901 1.00 80.25 130 LEU A C 1
ATOM 1000 O O . LEU A 1 130 ? -17.763 -7.006 35.193 1.00 80.25 130 LEU A O 1
ATOM 1004 N N . GLU A 1 131 ? -18.098 -5.434 36.748 1.00 85.00 131 GLU A N 1
ATOM 1005 C CA . GLU A 1 131 ? -19.551 -5.619 36.855 1.00 85.00 131 GLU A CA 1
ATOM 1006 C C . GLU A 1 131 ? -20.273 -5.047 35.613 1.00 85.00 131 GLU A C 1
ATOM 1008 O O . GLU A 1 131 ? -21.065 -4.092 35.673 1.00 85.00 131 GLU A O 1
ATOM 1013 N N . LEU A 1 132 ? -19.946 -5.582 34.434 1.00 87.81 132 LEU A N 1
ATOM 1014 C CA . LEU A 1 132 ? -20.589 -5.248 33.175 1.00 87.81 132 LEU A CA 1
ATOM 1015 C C . LEU A 1 132 ? -21.989 -5.851 33.143 1.00 87.81 132 LEU A C 1
ATOM 1017 O O . LEU A 1 132 ? -22.234 -6.997 33.512 1.00 87.81 132 LEU A O 1
ATOM 1021 N N . THR A 1 133 ? -22.934 -5.056 32.662 1.00 91.94 133 THR A N 1
ATOM 1022 C CA . THR A 1 133 ? -24.271 -5.554 32.347 1.00 91.94 133 THR A CA 1
ATOM 1023 C C . THR A 1 133 ? -24.204 -6.475 31.130 1.00 91.94 133 THR A C 1
ATOM 1025 O O . THR A 1 133 ? -23.316 -6.337 30.288 1.00 91.94 133 THR A O 1
ATOM 1028 N N . ALA A 1 134 ? -25.195 -7.358 30.971 1.00 88.38 134 ALA A N 1
ATOM 1029 C CA . ALA A 1 134 ? -25.286 -8.237 29.802 1.00 88.38 134 ALA A CA 1
ATOM 1030 C C . ALA A 1 134 ? -25.160 -7.463 28.477 1.00 88.38 134 ALA A C 1
ATOM 1032 O O . ALA A 1 134 ? -24.455 -7.886 27.565 1.00 88.38 134 ALA A O 1
ATOM 1033 N N . ARG A 1 135 ? -25.766 -6.269 28.400 1.00 90.75 135 ARG A N 1
ATOM 1034 C CA . ARG A 1 135 ? -25.711 -5.446 27.191 1.00 90.75 135 ARG A CA 1
ATOM 1035 C C . ARG A 1 135 ? -24.342 -4.811 26.946 1.00 90.75 135 ARG A C 1
ATOM 1037 O O . ARG A 1 135 ? -23.937 -4.653 25.800 1.00 90.75 135 ARG A O 1
ATOM 1044 N N . GLU A 1 136 ? -23.633 -4.439 28.003 1.00 91.94 136 GLU A N 1
ATOM 1045 C CA . GLU A 1 136 ? -22.264 -3.923 27.903 1.00 91.94 136 GLU A CA 1
ATOM 1046 C C . GLU A 1 136 ? -21.285 -5.016 27.460 1.00 91.94 136 GLU A C 1
ATOM 1048 O O . GLU A 1 136 ? -20.432 -4.760 26.613 1.00 91.94 136 GLU A O 1
ATOM 1053 N N . LEU A 1 137 ? -21.462 -6.241 27.961 1.00 90.31 137 LEU A N 1
ATOM 1054 C CA . LEU A 1 137 ? -20.676 -7.406 27.554 1.00 90.31 137 LEU A CA 1
ATOM 1055 C C . LEU A 1 137 ? -20.915 -7.741 26.072 1.00 90.31 137 LEU A C 1
ATOM 1057 O O . LEU A 1 137 ? -19.963 -7.921 25.318 1.00 90.31 137 LEU A O 1
ATOM 1061 N N . GLU A 1 138 ? -22.168 -7.726 25.611 1.00 90.75 138 GLU A N 1
ATOM 1062 C CA . GLU A 1 138 ? -22.493 -7.896 24.187 1.00 90.75 138 GLU A CA 1
ATOM 1063 C C . GLU A 1 138 ? -21.811 -6.844 23.299 1.00 90.75 138 GLU A C 1
ATOM 1065 O O . GLU A 1 138 ? -21.233 -7.185 22.266 1.00 90.75 138 GLU A O 1
ATOM 1070 N N . VAL A 1 139 ? -21.838 -5.569 23.706 1.00 92.50 139 VAL A N 1
ATOM 1071 C CA . VAL A 1 139 ? -21.149 -4.482 22.988 1.00 92.50 139 VAL A CA 1
ATOM 1072 C C . VAL A 1 139 ? -19.642 -4.728 22.939 1.00 92.50 139 VAL A C 1
ATOM 1074 O O . VAL A 1 139 ? -19.047 -4.602 21.867 1.00 92.50 139 VAL A O 1
ATOM 1077 N N . LEU A 1 140 ? -19.031 -5.119 24.059 1.00 90.25 140 LEU A N 1
ATOM 1078 C CA . LEU A 1 140 ? -17.602 -5.417 24.129 1.00 90.25 140 LEU A CA 1
ATOM 1079 C C . LEU A 1 140 ? -17.214 -6.601 23.231 1.00 90.25 140 LEU A C 1
ATOM 1081 O O . LEU A 1 140 ? -16.255 -6.497 22.469 1.00 90.25 140 LEU A O 1
ATOM 1085 N N . ASN A 1 141 ? -17.987 -7.686 23.241 1.00 89.25 141 ASN A N 1
ATOM 1086 C CA . ASN A 1 141 ? -17.732 -8.849 22.390 1.00 89.25 141 ASN A CA 1
ATOM 1087 C C . ASN A 1 141 ? -17.758 -8.479 20.907 1.00 89.25 141 ASN A C 1
ATOM 1089 O O . ASN A 1 141 ? -16.847 -8.824 20.156 1.00 89.25 141 ASN A O 1
ATOM 1093 N N . VAL A 1 142 ? -18.766 -7.717 20.481 1.00 89.56 142 VAL A N 1
ATOM 1094 C CA . VAL A 1 142 ? -18.868 -7.260 19.091 1.00 89.56 142 VAL A CA 1
ATOM 1095 C C . VAL A 1 142 ? -17.686 -6.359 18.713 1.00 89.56 142 VAL A C 1
ATOM 1097 O O . VAL A 1 142 ? -17.140 -6.484 17.615 1.00 89.56 142 VAL A O 1
ATOM 1100 N N . MET A 1 143 ? -17.222 -5.506 19.625 1.00 88.38 143 MET A N 1
ATOM 1101 C CA . MET A 1 143 ? -16.014 -4.705 19.417 1.00 88.38 143 MET A CA 1
ATOM 1102 C C . MET A 1 143 ? -14.764 -5.577 19.211 1.00 88.38 143 MET A C 1
ATOM 1104 O O . MET A 1 143 ? -14.010 -5.353 18.263 1.00 88.38 143 MET A O 1
ATOM 1108 N N . VAL A 1 144 ? -14.570 -6.602 20.045 1.00 86.75 144 VAL A N 1
ATOM 1109 C CA . VAL A 1 144 ? -13.417 -7.521 19.967 1.00 86.75 144 VAL A CA 1
ATOM 1110 C C . VAL A 1 144 ? -13.435 -8.363 18.684 1.00 86.75 144 VAL A C 1
ATOM 1112 O O . VAL A 1 144 ? -12.375 -8.702 18.162 1.00 86.75 144 VAL A O 1
ATOM 1115 N N . THR A 1 145 ? -14.609 -8.631 18.095 1.00 82.50 145 THR A N 1
ATOM 1116 C CA . THR A 1 145 ? -14.705 -9.313 16.784 1.00 82.50 145 THR A CA 1
ATOM 1117 C C . THR A 1 145 ? -14.219 -8.479 15.590 1.00 82.50 145 THR A C 1
ATOM 1119 O O . THR A 1 145 ? -14.142 -9.001 14.478 1.00 82.50 145 THR A O 1
ATOM 1122 N N . GLY A 1 146 ? -13.850 -7.209 15.799 1.00 79.06 146 GLY A N 1
ATOM 1123 C CA . GLY A 1 146 ? -13.229 -6.361 14.779 1.00 79.06 146 GLY A CA 1
ATOM 1124 C C . GLY A 1 146 ? -14.130 -5.270 14.199 1.00 79.06 146 GLY A C 1
ATOM 1125 O O . GLY A 1 146 ? -13.739 -4.634 13.221 1.00 79.06 146 GLY A O 1
ATOM 1126 N N . LEU A 1 147 ? -15.308 -5.016 14.784 1.00 83.00 147 LEU A N 1
ATOM 1127 C CA . LEU A 1 147 ? -16.135 -3.860 14.422 1.00 83.00 147 LEU A CA 1
ATOM 1128 C C . LEU A 1 147 ? -15.654 -2.605 15.161 1.00 83.00 147 LEU A C 1
ATOM 1130 O O . LEU A 1 147 ? -15.583 -2.568 16.391 1.00 83.00 147 LEU A O 1
ATOM 1134 N N . ILE A 1 148 ? -15.320 -1.559 14.400 1.00 73.94 148 ILE A N 1
ATOM 1135 C CA . ILE A 1 148 ? -14.544 -0.418 14.908 1.00 73.94 148 ILE A CA 1
ATOM 1136 C C . ILE A 1 148 ? -15.454 0.769 15.230 1.00 73.94 148 ILE A C 1
ATOM 1138 O O . ILE A 1 148 ? -15.190 1.508 16.179 1.00 73.94 148 ILE A O 1
ATOM 1142 N N . THR A 1 149 ? -16.533 0.969 14.471 1.00 85.75 149 THR A N 1
ATOM 1143 C CA . THR A 1 149 ? -17.381 2.166 14.582 1.00 85.75 149 THR A CA 1
ATOM 1144 C C . THR A 1 149 ? -18.695 1.908 15.318 1.00 85.75 149 THR A C 1
ATOM 1146 O O . THR A 1 149 ? -19.273 0.824 15.247 1.00 85.75 149 THR A O 1
ATOM 1149 N N . ASP A 1 150 ? -19.236 2.942 15.973 1.00 89.56 150 ASP A N 1
ATOM 1150 C CA . ASP A 1 150 ? -20.544 2.856 16.644 1.00 89.56 150 ASP A CA 1
ATOM 1151 C C . ASP A 1 150 ? -21.669 2.489 15.676 1.00 89.56 150 ASP A C 1
ATOM 1153 O O . ASP A 1 150 ? -22.629 1.843 16.074 1.00 89.56 150 ASP A O 1
ATOM 1157 N N . ARG A 1 151 ? -21.544 2.866 14.396 1.00 88.62 151 ARG A N 1
ATOM 1158 C CA . ARG A 1 151 ? -22.504 2.507 13.343 1.00 88.62 151 ARG A CA 1
ATOM 1159 C C . ARG A 1 151 ? -22.466 1.021 13.006 1.00 88.62 151 ARG A C 1
ATOM 1161 O O . ARG A 1 151 ? -23.523 0.419 12.862 1.00 88.62 151 ARG A O 1
ATOM 1168 N N . GLU A 1 152 ? -21.276 0.444 12.880 1.00 88.12 152 GLU A N 1
ATOM 1169 C CA . GLU A 1 152 ? -21.106 -0.987 12.604 1.00 88.12 152 GLU A CA 1
ATOM 1170 C C . GLU A 1 152 ? -21.635 -1.836 13.761 1.00 88.12 152 GLU A C 1
ATOM 1172 O O . GLU A 1 152 ? -22.392 -2.779 13.546 1.00 88.12 152 GLU A O 1
ATOM 1177 N N . ILE A 1 153 ? -21.309 -1.455 14.997 1.00 91.00 153 ILE A N 1
ATOM 1178 C CA . ILE A 1 153 ? -21.777 -2.156 16.200 1.00 91.00 153 ILE A CA 1
ATOM 1179 C C . ILE A 1 153 ? -23.287 -1.996 16.366 1.00 91.00 153 ILE A C 1
ATOM 1181 O O . ILE A 1 153 ? -23.981 -2.959 16.673 1.00 91.00 153 ILE A O 1
ATOM 1185 N N . ALA A 1 154 ? -23.813 -0.795 16.122 1.00 92.31 154 ALA A N 1
ATOM 1186 C CA . ALA A 1 154 ? -25.246 -0.527 16.129 1.00 92.31 154 ALA A CA 1
ATOM 1187 C C . ALA A 1 154 ? -25.996 -1.411 15.133 1.00 92.31 154 ALA A C 1
ATOM 1189 O O . ALA A 1 154 ? -27.042 -1.957 15.474 1.00 92.31 154 ALA A O 1
ATOM 1190 N N . ALA A 1 155 ? -25.443 -1.579 13.929 1.00 92.19 155 ALA A N 1
ATOM 1191 C CA . ALA A 1 155 ? -26.004 -2.457 12.913 1.00 92.19 155 ALA A CA 1
ATOM 1192 C C . ALA A 1 155 ? -25.961 -3.930 13.345 1.00 92.19 155 ALA A C 1
ATOM 1194 O O . ALA A 1 155 ? -26.957 -4.631 13.193 1.00 92.19 155 ALA A O 1
ATOM 1195 N N . ALA A 1 156 ? -24.849 -4.386 13.929 1.00 91.25 156 ALA A N 1
ATOM 1196 C CA . ALA A 1 156 ? -24.708 -5.759 14.414 1.00 91.25 156 ALA A CA 1
ATOM 1197 C C . ALA A 1 156 ? -25.651 -6.081 15.587 1.00 91.25 156 ALA A C 1
ATOM 1199 O O . ALA A 1 156 ? -26.162 -7.194 15.692 1.00 91.25 156 ALA A O 1
ATOM 1200 N N . LEU A 1 157 ? -25.896 -5.102 16.460 1.00 92.75 157 LEU A N 1
ATOM 1201 C CA . LEU A 1 157 ? -26.687 -5.253 17.680 1.00 92.75 157 LEU A CA 1
ATOM 1202 C C . LEU A 1 157 ? -28.125 -4.723 17.569 1.00 92.75 157 LEU A C 1
ATOM 1204 O O . LEU A 1 157 ? -28.841 -4.720 18.574 1.00 92.75 157 LEU A O 1
ATOM 1208 N N . TYR A 1 158 ? -28.535 -4.269 16.381 1.00 93.62 158 TYR A N 1
ATOM 1209 C CA . TYR A 1 158 ? -29.851 -3.693 16.080 1.00 93.62 158 TYR A CA 1
ATOM 1210 C C . TYR A 1 158 ? -30.281 -2.570 17.046 1.00 93.62 158 TYR A C 1
ATOM 1212 O O . TYR A 1 158 ? -31.418 -2.531 17.514 1.00 93.62 158 TYR A O 1
ATOM 1220 N N . ILE A 1 159 ? -29.371 -1.641 17.354 1.00 93.44 159 ILE A N 1
ATOM 1221 C CA . ILE A 1 159 ? -29.625 -0.473 18.223 1.00 93.44 159 ILE A CA 1
ATOM 1222 C C . ILE A 1 159 ? -29.170 0.833 17.575 1.00 93.44 159 ILE A C 1
ATOM 1224 O O . ILE A 1 159 ? -28.537 0.833 16.528 1.00 93.44 159 ILE A O 1
ATOM 1228 N N . ALA A 1 160 ? -29.495 1.975 18.184 1.00 94.69 160 ALA A N 1
ATOM 1229 C CA . ALA A 1 160 ? -29.038 3.268 17.686 1.00 94.69 160 ALA A CA 1
ATOM 1230 C C . ALA A 1 160 ? -27.527 3.474 17.951 1.00 94.69 160 ALA A C 1
ATOM 1232 O O . ALA A 1 160 ? -27.052 3.141 19.040 1.00 94.69 160 ALA A O 1
ATOM 1233 N N . PRO A 1 161 ? -26.770 4.111 17.031 1.00 92.69 161 PRO A N 1
ATOM 1234 C CA . PRO A 1 161 ? -25.349 4.425 17.239 1.00 92.69 161 PRO A CA 1
ATOM 1235 C C . PRO A 1 161 ? -25.081 5.250 18.503 1.00 92.69 161 PRO A C 1
ATOM 1237 O O . PRO A 1 161 ? -24.092 5.027 19.192 1.00 92.69 161 PRO A O 1
ATOM 1240 N N . ALA A 1 162 ? -25.992 6.164 18.850 1.00 92.75 162 ALA A N 1
ATOM 1241 C CA . ALA A 1 162 ? -25.894 6.949 20.081 1.00 92.75 162 ALA A CA 1
ATOM 1242 C C . ALA A 1 162 ? -25.932 6.062 21.340 1.00 92.75 162 ALA A C 1
ATOM 1244 O O . ALA A 1 162 ? -25.180 6.299 22.282 1.00 92.75 162 ALA A O 1
ATOM 1245 N N . THR A 1 163 ? -26.755 5.009 21.333 1.00 94.19 163 THR A N 1
ATOM 1246 C CA . THR A 1 163 ? -26.864 4.040 22.432 1.00 94.19 163 THR A CA 1
ATOM 1247 C C . THR A 1 163 ? -25.587 3.215 22.575 1.00 94.19 163 THR A C 1
ATOM 1249 O O . THR A 1 163 ? -25.132 2.992 23.693 1.00 94.19 163 THR A O 1
ATOM 1252 N N . VAL A 1 164 ? -24.961 2.822 21.458 1.00 94.12 164 VAL A N 1
ATOM 1253 C CA . VAL A 1 164 ? -23.635 2.180 21.478 1.00 94.12 164 VAL A CA 1
ATOM 1254 C C . VAL A 1 164 ? -22.611 3.098 22.136 1.00 94.12 164 VAL A C 1
ATOM 1256 O O . VAL A 1 164 ? -21.925 2.663 23.055 1.00 94.12 164 VAL A O 1
ATOM 1259 N N . GLY A 1 165 ? -22.558 4.372 21.736 1.00 90.56 165 GLY A N 1
ATOM 1260 C CA . GLY A 1 165 ? -21.657 5.355 22.342 1.00 90.56 165 GLY A CA 1
ATOM 1261 C C . GLY A 1 165 ? -21.842 5.472 23.860 1.00 90.56 165 GLY A C 1
ATOM 1262 O O . GLY A 1 165 ? -20.860 5.530 24.599 1.00 90.56 165 GLY A O 1
ATOM 1263 N N . THR A 1 166 ? -23.088 5.423 24.348 1.00 94.69 166 THR A N 1
ATOM 1264 C CA . THR A 1 166 ? -23.387 5.383 25.789 1.00 94.69 166 THR A CA 1
ATOM 1265 C C . THR A 1 166 ? -22.865 4.112 26.461 1.00 94.69 166 THR A C 1
ATOM 1267 O O . THR A 1 166 ? -22.217 4.205 27.501 1.00 94.69 166 THR A O 1
ATOM 1270 N N . HIS A 1 167 ? -23.102 2.932 25.878 1.00 94.31 167 HIS A N 1
ATOM 1271 C CA . HIS A 1 167 ? -22.581 1.676 26.427 1.00 94.31 167 HIS A CA 1
ATOM 1272 C C . HIS A 1 167 ? -21.050 1.671 26.469 1.00 94.31 167 HIS A C 1
ATOM 1274 O O . HIS A 1 167 ? -20.479 1.365 27.510 1.00 94.31 167 HIS A O 1
ATOM 1280 N N . VAL A 1 168 ? -20.381 2.090 25.391 1.00 91.81 168 VAL A N 1
ATOM 1281 C CA . VAL A 1 168 ? -18.913 2.190 25.330 1.00 91.81 168 VAL A CA 1
ATOM 1282 C C . VAL A 1 168 ? -18.381 3.141 26.402 1.00 91.81 168 VAL A C 1
ATOM 1284 O O . VAL A 1 168 ? -17.425 2.807 27.098 1.00 91.81 168 VAL A O 1
ATOM 1287 N N . HIS A 1 169 ? -19.017 4.300 26.587 1.00 92.06 169 HIS A N 1
ATOM 1288 C CA . HIS A 1 169 ? -18.639 5.245 27.637 1.00 92.06 169 HIS A CA 1
ATOM 1289 C C . HIS A 1 169 ? -18.762 4.639 29.044 1.00 92.06 169 HIS A C 1
ATOM 1291 O O . HIS A 1 169 ? -17.861 4.797 29.867 1.00 92.06 169 HIS A O 1
ATOM 1297 N N . ASN A 1 170 ? -19.850 3.915 29.317 1.00 92.19 170 ASN A N 1
ATOM 1298 C CA . ASN A 1 170 ? -20.056 3.266 30.610 1.00 92.19 170 ASN A CA 1
ATOM 1299 C C . ASN A 1 170 ? -19.037 2.151 30.862 1.00 92.19 170 ASN A C 1
ATOM 1301 O O . ASN A 1 170 ? -18.514 2.059 31.970 1.00 92.19 170 ASN A O 1
ATOM 1305 N N . ILE A 1 171 ? -18.706 1.357 29.840 1.00 91.00 171 ILE A N 1
ATOM 1306 C CA . ILE A 1 171 ? -17.681 0.312 29.938 1.00 91.00 171 ILE A CA 1
ATOM 1307 C C . ILE A 1 171 ? -16.317 0.932 30.248 1.00 91.00 171 ILE A C 1
ATOM 1309 O O . ILE A 1 171 ? -15.656 0.493 31.181 1.00 91.00 171 ILE A O 1
ATOM 1313 N N . LEU A 1 172 ? -15.920 1.990 29.530 1.00 87.75 172 LEU A N 1
ATOM 1314 C CA . LEU A 1 172 ? -14.665 2.705 29.792 1.00 87.75 172 LEU A CA 1
ATOM 1315 C C . LEU A 1 172 ? -14.604 3.229 31.228 1.00 87.75 172 LEU A C 1
ATOM 1317 O O . LEU A 1 172 ? -13.603 3.042 31.914 1.00 87.75 172 LEU A O 1
ATOM 1321 N N . LYS A 1 173 ? -15.703 3.817 31.711 1.00 87.88 173 LYS A N 1
ATOM 1322 C CA . LYS A 1 173 ? -15.805 4.308 33.087 1.00 87.88 173 LYS A CA 1
ATOM 1323 C C . LYS A 1 173 ? -15.671 3.182 34.115 1.00 87.88 173 LYS A C 1
ATOM 1325 O O . LYS A 1 173 ? -14.971 3.366 35.106 1.00 87.88 173 LYS A O 1
ATOM 1330 N N . LYS A 1 174 ? -16.326 2.037 33.891 1.00 87.19 174 LYS A N 1
ATOM 1331 C CA . LYS A 1 174 ? -16.234 0.858 34.769 1.00 87.19 174 LYS A CA 1
ATOM 1332 C C . LYS A 1 174 ? -14.832 0.249 34.759 1.00 87.19 174 LYS A C 1
ATOM 1334 O O . LYS A 1 174 ? -14.342 -0.138 35.808 1.00 87.19 174 LYS A O 1
ATOM 1339 N N . ALA A 1 175 ? -14.185 0.228 33.597 1.00 83.50 175 ALA A N 1
ATOM 1340 C CA . ALA A 1 175 ? -12.832 -0.285 33.413 1.00 83.50 175 ALA A CA 1
ATOM 1341 C C . ALA A 1 175 ? -11.726 0.682 33.873 1.00 83.50 175 ALA A C 1
ATOM 1343 O O . ALA A 1 175 ? -10.557 0.311 33.873 1.00 83.50 175 ALA A O 1
ATOM 1344 N N . GLY A 1 176 ? -12.070 1.923 34.241 1.00 80.81 176 GLY A N 1
ATOM 1345 C CA . GLY A 1 176 ? -11.086 2.957 34.572 1.00 80.81 176 GLY A CA 1
ATOM 1346 C C . GLY A 1 176 ? -10.220 3.377 33.379 1.00 80.81 176 GLY A C 1
ATOM 1347 O O . GLY A 1 176 ? -9.120 3.888 33.569 1.00 80.81 176 GLY A O 1
ATOM 1348 N N . LEU A 1 177 ? -10.703 3.150 32.156 1.00 82.81 177 LEU A N 1
ATOM 1349 C CA . LEU A 1 177 ? -9.977 3.402 30.917 1.00 82.81 177 LEU A CA 1
ATOM 1350 C C . LEU A 1 177 ? -10.375 4.741 30.309 1.00 82.81 177 LEU A C 1
ATOM 1352 O O . LEU A 1 177 ? -11.507 5.215 30.449 1.00 82.81 177 LEU A O 1
ATOM 1356 N N . HIS A 1 178 ? -9.450 5.329 29.561 1.00 76.31 178 HIS A N 1
ATOM 1357 C CA . HIS A 1 178 ? -9.679 6.607 28.889 1.00 76.31 178 HIS A CA 1
ATOM 1358 C C . HIS A 1 178 ? -9.885 6.440 27.389 1.00 76.31 178 HIS A C 1
ATOM 1360 O O . HIS A 1 178 ? -10.426 7.338 26.738 1.00 76.31 178 HIS A O 1
ATOM 1366 N N . ASN A 1 179 ? -9.482 5.294 26.835 1.00 80.75 179 ASN A N 1
ATOM 1367 C CA . ASN A 1 179 ? -9.502 5.072 25.403 1.00 80.75 179 ASN A CA 1
ATOM 1368 C C . ASN A 1 179 ? -10.196 3.762 25.019 1.00 80.75 179 ASN A C 1
ATOM 1370 O O . ASN A 1 179 ? -9.912 2.690 25.543 1.00 80.75 179 ASN A O 1
ATOM 1374 N N . ARG A 1 180 ? -11.046 3.836 23.993 1.00 82.88 180 ARG A N 1
ATOM 1375 C CA . ARG A 1 180 ? -11.669 2.678 23.339 1.00 82.88 180 ARG A CA 1
ATOM 1376 C C . ARG A 1 180 ? -10.644 1.629 22.892 1.00 82.88 180 ARG A C 1
ATOM 1378 O O . ARG A 1 180 ? -10.939 0.440 22.923 1.00 82.88 180 ARG A O 1
ATOM 1385 N N . ASN A 1 181 ? -9.450 2.057 22.483 1.00 82.31 181 ASN A N 1
ATOM 1386 C CA . ASN A 1 181 ? -8.390 1.135 22.070 1.00 82.31 181 ASN A CA 1
ATOM 1387 C C . ASN A 1 181 ? -7.855 0.293 23.237 1.00 82.31 181 ASN A C 1
ATOM 1389 O O . ASN A 1 181 ? -7.530 -0.870 23.031 1.00 82.31 181 ASN A O 1
ATOM 1393 N N . GLU A 1 182 ? -7.791 0.856 24.447 1.00 78.81 182 GLU A N 1
ATOM 1394 C CA . GLU A 1 182 ? -7.416 0.107 25.656 1.00 78.81 182 GLU A CA 1
ATOM 1395 C C . GLU A 1 182 ? -8.471 -0.964 25.950 1.00 78.81 182 GLU A C 1
ATOM 1397 O O . GLU A 1 182 ? -8.136 -2.114 26.219 1.00 78.81 182 GLU A O 1
ATOM 1402 N N . LEU A 1 183 ? -9.751 -0.611 25.793 1.00 82.56 183 LEU A N 1
ATOM 1403 C CA . LEU A 1 183 ? -10.863 -1.534 25.999 1.00 82.56 183 LEU A CA 1
ATOM 1404 C C . LEU A 1 183 ? -10.830 -2.729 25.030 1.00 82.56 183 LEU A C 1
ATOM 1406 O O . LEU A 1 183 ? -11.035 -3.868 25.446 1.00 82.56 183 LEU A O 1
ATOM 1410 N N . LEU A 1 184 ? -10.536 -2.481 23.749 1.00 85.50 184 LEU A N 1
ATOM 1411 C CA . LEU A 1 184 ? -10.367 -3.537 22.741 1.00 85.50 184 LEU A CA 1
ATOM 1412 C C . LEU A 1 184 ? -9.242 -4.509 23.100 1.00 85.50 184 LEU A C 1
ATOM 1414 O O . LEU A 1 184 ? -9.343 -5.706 22.838 1.00 85.50 184 LEU A O 1
ATOM 1418 N N . LEU A 1 185 ? -8.169 -3.988 23.685 1.00 80.00 185 LEU A N 1
ATOM 1419 C CA . LEU A 1 185 ? -6.994 -4.772 24.014 1.00 80.00 185 LEU A CA 1
ATOM 1420 C C . LEU A 1 185 ? -7.246 -5.700 25.202 1.00 80.00 185 LEU A C 1
ATOM 1422 O O . LEU A 1 185 ? -6.905 -6.877 25.124 1.00 80.00 185 LEU A O 1
ATOM 1426 N N . ILE A 1 186 ? -7.903 -5.205 26.254 1.00 79.94 186 ILE A N 1
ATOM 1427 C CA . ILE A 1 186 ? -8.260 -6.025 27.420 1.00 79.94 186 ILE A CA 1
ATOM 1428 C C . ILE A 1 186 ? -9.268 -7.116 27.032 1.00 79.94 186 ILE A C 1
ATOM 1430 O O . ILE A 1 186 ? -9.022 -8.287 27.309 1.00 79.94 186 ILE A O 1
ATOM 1434 N N . GLY A 1 187 ? -10.341 -6.770 26.309 1.00 81.81 187 GLY A N 1
ATOM 1435 C CA . GLY A 1 187 ? -11.319 -7.770 25.855 1.00 81.81 187 GLY A CA 1
ATOM 1436 C C . GLY A 1 187 ? -10.718 -8.810 24.898 1.00 81.81 187 GLY A C 1
ATOM 1437 O O . GLY A 1 187 ? -11.080 -9.985 24.929 1.00 81.81 187 GLY A O 1
ATOM 1438 N N . GLY A 1 188 ? -9.745 -8.409 24.071 1.00 81.19 188 GLY A N 1
ATOM 1439 C CA . GLY A 1 188 ? -8.999 -9.330 23.216 1.00 81.19 188 GLY A CA 1
ATOM 1440 C C . GLY A 1 188 ? -8.154 -10.328 24.011 1.00 81.19 188 GLY A C 1
ATOM 1441 O O . GLY A 1 188 ? -8.198 -11.523 23.718 1.00 81.19 188 GLY A O 1
ATOM 1442 N N . LEU A 1 189 ? -7.417 -9.862 25.024 1.00 73.62 189 LEU A N 1
ATOM 1443 C CA . LEU A 1 189 ? -6.576 -10.714 25.873 1.00 73.62 189 LEU A CA 1
ATOM 1444 C C . LEU A 1 189 ? -7.397 -11.739 26.659 1.00 73.62 189 LEU A C 1
ATOM 1446 O O . LEU A 1 189 ? -7.028 -12.912 26.704 1.00 73.62 189 LEU A O 1
ATOM 1450 N N . GLU A 1 190 ? -8.533 -11.330 27.210 1.00 75.25 190 GLU A N 1
ATOM 1451 C CA . GLU A 1 190 ? -9.411 -12.237 27.946 1.00 75.25 190 GLU A CA 1
ATOM 1452 C C . GLU A 1 190 ? -10.036 -13.298 27.027 1.00 75.25 190 GLU A C 1
ATOM 1454 O O . GLU A 1 190 ? -10.032 -14.482 27.359 1.00 75.25 190 GLU A O 1
ATOM 1459 N N . SER A 1 191 ? -10.436 -12.924 25.803 1.00 71.06 191 SER A N 1
ATOM 1460 C CA . SER A 1 191 ? -10.934 -13.891 24.809 1.00 71.06 191 SER A CA 1
ATOM 1461 C C . SER A 1 191 ? -9.899 -14.964 24.426 1.00 71.06 191 SER A C 1
ATOM 1463 O O . SER A 1 191 ? -10.255 -16.052 23.964 1.00 71.06 191 SER A O 1
ATOM 1465 N N . ILE A 1 192 ? -8.604 -14.664 24.596 1.00 71.56 192 ILE A N 1
ATOM 1466 C CA . ILE A 1 192 ? -7.503 -15.616 24.407 1.00 71.56 192 ILE A CA 1
ATOM 1467 C C . ILE A 1 192 ? -7.350 -16.499 25.652 1.00 71.56 192 ILE A C 1
ATOM 1469 O O . ILE A 1 192 ? -7.162 -17.708 25.508 1.00 71.56 192 ILE A O 1
ATOM 1473 N N . GLN A 1 193 ? -7.472 -15.929 26.855 1.00 68.75 193 GLN A N 1
ATOM 1474 C CA . GLN A 1 193 ? -7.404 -16.672 28.118 1.00 68.75 193 GLN A CA 1
ATOM 1475 C C . GLN A 1 193 ? -8.562 -17.670 28.273 1.00 68.75 193 GLN A C 1
ATOM 1477 O O . GLN A 1 193 ? -8.310 -18.830 28.598 1.00 68.75 193 GLN A O 1
ATOM 1482 N N . GLU A 1 194 ? -9.802 -17.286 27.952 1.00 71.44 194 GLU A N 1
ATOM 1483 C CA . GLU A 1 194 ? -10.962 -18.194 27.982 1.00 71.44 194 GLU A CA 1
ATOM 1484 C C . GLU A 1 194 ? -10.781 -19.398 27.045 1.00 71.44 194 GLU A C 1
ATOM 1486 O O . GLU A 1 194 ? -11.108 -20.532 27.396 1.00 71.44 194 GLU A O 1
ATOM 1491 N N . LYS A 1 195 ? -10.196 -19.181 25.860 1.00 67.12 195 LYS A N 1
ATOM 1492 C CA . LYS A 1 195 ? -9.918 -20.256 24.895 1.00 67.12 195 LYS A CA 1
ATOM 1493 C C . LYS A 1 195 ? -8.809 -21.206 25.347 1.00 67.12 195 LYS A C 1
ATOM 1495 O O . LYS A 1 195 ? -8.808 -22.356 24.917 1.00 67.12 195 LYS A O 1
ATOM 1500 N N . GLN A 1 196 ? -7.873 -20.747 26.178 1.00 60.41 196 GLN A N 1
ATOM 1501 C CA . GLN A 1 196 ? -6.798 -21.582 26.726 1.00 60.41 196 GLN A CA 1
ATOM 1502 C C . GLN A 1 196 ? -7.204 -22.319 28.009 1.00 60.41 196 GLN A C 1
ATOM 1504 O O . GLN A 1 196 ? -6.706 -23.411 28.250 1.00 60.41 196 GLN A O 1
ATOM 1509 N N . GLY A 1 197 ? -8.122 -21.763 28.805 1.00 56.50 197 GLY A N 1
ATOM 1510 C CA . GLY A 1 197 ? -8.632 -22.394 30.030 1.00 56.50 197 GLY A CA 1
ATOM 1511 C C . GLY A 1 197 ? -9.721 -23.453 29.815 1.00 56.50 197 GLY A C 1
ATOM 1512 O O . GLY A 1 197 ? -10.131 -24.096 30.776 1.00 56.50 197 GLY A O 1
ATOM 1513 N N . SER A 1 198 ? -10.206 -23.633 28.581 1.00 52.84 198 SER A N 1
ATOM 1514 C CA . SER A 1 198 ? -11.263 -24.595 28.222 1.00 52.84 198 SER A CA 1
ATOM 1515 C C . SER A 1 198 ? -10.731 -25.867 27.527 1.00 52.84 198 SER A C 1
ATOM 1517 O O . SER A 1 198 ? -11.479 -26.539 26.815 1.00 52.84 198 SER A O 1
ATOM 1519 N N . GLN A 1 199 ? -9.444 -26.194 27.716 1.00 41.78 199 GLN A N 1
ATOM 1520 C CA . GLN A 1 199 ? -8.828 -27.472 27.314 1.00 41.78 199 GLN A CA 1
ATOM 1521 C C . GLN A 1 199 ? -8.516 -28.360 28.516 1.00 41.78 199 GLN A C 1
ATOM 1523 O O . GL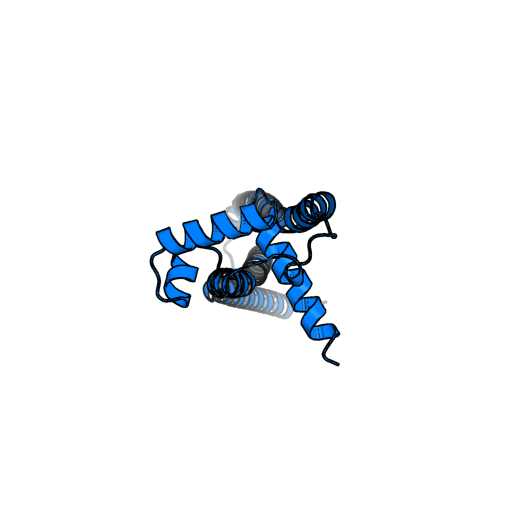N A 1 199 ? -8.034 -27.822 29.536 1.00 41.78 199 GLN A O 1
#

Radius of gyration: 29.01 Å; Cα contacts (8 Å, |Δi|>4): 127; chains: 1; bounding box: 60×38×79 Å